Protein AF-A0A5B1QWF1-F1 (afdb_monomer_lite)

Foldseek 3Di:
DDDDDDDDDDDDDDDDDPPPPDPDPVVVVLVVLQVLLVLLVVLVVVLCVVCVVVLVVLVVQLVVLPPDDPDPCSVVSNVVSQVVSQVSLVVSVVSSVVSQVVVVGDPCSNVPSNCPDPVNVVSCCSRNPRDDDCVPVPDDDDDDDDDDDDDDDDDDDDPDPDPPDPDQQWDWDPDQWTKIWGWAAQDPPDDPPPPVRIDTLAIDPTDHPVRVVLCVVVCVSVVSSVVSVVLNVVLVVQLVVVLVVVCVVCVPDPPDDPSVVVSVVSSVVSSVVSSVVSHVVSVVVSVVSVLLVVVCVVCVVVVHDDDPVNSVVCVVVCVSVVVVVVVVVVVVVVVVPPDPD

Structure (mmCIF, N/CA/C/O backbone):
data_AF-A0A5B1QWF1-F1
#
_entry.id   AF-A0A5B1QWF1-F1
#
loop_
_atom_site.group_PDB
_atom_site.id
_atom_site.type_symbol
_atom_site.label_atom_id
_atom_site.label_alt_id
_atom_site.label_comp_id
_atom_site.label_asym_id
_atom_site.label_entity_id
_atom_site.label_seq_id
_atom_site.pdbx_PDB_ins_code
_atom_site.Cartn_x
_atom_site.Cartn_y
_atom_site.Cartn_z
_atom_site.occupancy
_atom_site.B_iso_or_equiv
_atom_site.auth_seq_id
_atom_site.auth_comp_id
_atom_site.auth_asym_id
_atom_site.auth_atom_id
_atom_site.pdbx_PDB_model_num
ATOM 1 N N . MET A 1 1 ? -7.050 -36.684 -80.482 1.00 37.34 1 MET A N 1
ATOM 2 C CA . MET A 1 1 ? -5.627 -36.881 -80.139 1.00 37.34 1 MET A CA 1
ATOM 3 C C . MET A 1 1 ? -5.068 -35.480 -79.931 1.00 37.34 1 MET A C 1
ATOM 5 O O . MET A 1 1 ? -5.361 -34.642 -80.771 1.00 37.34 1 MET A O 1
ATOM 9 N N . PHE A 1 2 ? -4.491 -35.232 -78.751 1.00 44.94 2 PHE A N 1
ATOM 10 C CA . PHE A 1 2 ? -4.087 -33.943 -78.148 1.00 44.94 2 PHE A CA 1
ATOM 11 C C . PHE A 1 2 ? -3.212 -33.070 -79.089 1.00 44.94 2 PHE A C 1
ATOM 13 O O . PHE A 1 2 ? -2.629 -33.629 -80.010 1.00 44.94 2 PHE A O 1
ATOM 20 N N . ASP A 1 3 ? -3.134 -31.733 -79.029 1.00 35.03 3 ASP A N 1
ATOM 21 C CA . ASP A 1 3 ? -2.779 -30.818 -77.922 1.00 35.03 3 ASP A CA 1
ATOM 22 C C . ASP A 1 3 ? -3.002 -29.349 -78.394 1.00 35.03 3 ASP A C 1
ATOM 24 O O . ASP A 1 3 ? -2.930 -29.084 -79.590 1.00 35.03 3 ASP A O 1
ATOM 28 N N . PHE A 1 4 ? -3.528 -28.444 -77.556 1.00 42.12 4 PHE A N 1
ATOM 29 C CA . PHE A 1 4 ? -2.819 -27.358 -76.838 1.00 42.12 4 PHE A CA 1
ATOM 30 C C . PHE A 1 4 ? -2.186 -26.259 -77.716 1.00 42.12 4 PHE A C 1
ATOM 32 O O . PHE A 1 4 ? -1.082 -26.420 -78.214 1.00 42.12 4 PHE A O 1
ATOM 39 N N . ASP A 1 5 ? -2.838 -25.092 -77.749 1.00 43.12 5 ASP A N 1
ATOM 40 C CA . ASP A 1 5 ? -2.197 -23.800 -78.008 1.00 43.12 5 ASP A CA 1
ATOM 41 C C . ASP A 1 5 ? -2.658 -22.817 -76.927 1.00 43.12 5 ASP A C 1
ATOM 43 O O . ASP A 1 5 ? -3.805 -22.371 -76.914 1.00 43.12 5 ASP A O 1
ATOM 47 N N . PHE A 1 6 ? -1.762 -22.492 -75.997 1.00 43.19 6 PHE A N 1
ATOM 48 C CA . PHE A 1 6 ? -1.798 -21.202 -75.318 1.00 43.19 6 PHE A CA 1
ATOM 49 C C . PHE A 1 6 ? -0.366 -20.718 -75.122 1.00 43.19 6 PHE A C 1
ATOM 51 O O . PHE A 1 6 ? 0.357 -21.136 -74.215 1.00 43.19 6 PHE A O 1
ATOM 58 N N . ASP A 1 7 ? 0.013 -19.831 -76.036 1.00 48.28 7 ASP A N 1
ATOM 59 C CA . ASP A 1 7 ? 1.213 -19.018 -76.003 1.00 48.28 7 ASP A CA 1
ATOM 60 C C . ASP A 1 7 ? 1.319 -18.293 -74.656 1.00 48.28 7 ASP A C 1
ATOM 62 O O . ASP A 1 7 ? 0.494 -17.451 -74.292 1.00 48.28 7 ASP A O 1
ATOM 66 N N . THR A 1 8 ? 2.363 -18.620 -73.901 1.00 48.62 8 THR A N 1
ATOM 67 C CA . THR A 1 8 ? 2.824 -17.821 -72.767 1.00 48.62 8 THR A CA 1
ATOM 68 C C . THR A 1 8 ? 4.209 -17.322 -73.125 1.00 48.62 8 THR A C 1
ATOM 70 O O . THR A 1 8 ? 5.200 -18.042 -73.031 1.00 48.62 8 THR A O 1
ATOM 73 N N . HIS A 1 9 ? 4.267 -16.065 -73.561 1.00 49.59 9 HIS A N 1
ATOM 74 C CA . HIS A 1 9 ? 5.515 -15.347 -73.751 1.00 49.59 9 HIS A CA 1
ATOM 75 C C . HIS A 1 9 ? 6.336 -15.378 -72.454 1.00 49.59 9 HIS A C 1
ATOM 77 O O . HIS A 1 9 ? 6.039 -14.682 -71.482 1.00 49.59 9 HIS A O 1
ATOM 83 N N . GLN A 1 10 ? 7.389 -16.194 -72.459 1.00 42.19 10 GLN A N 1
ATOM 84 C CA . GLN A 1 10 ? 8.481 -16.114 -71.503 1.00 42.19 10 GLN A CA 1
ATOM 85 C C . GLN A 1 10 ? 9.228 -14.804 -71.738 1.00 42.19 10 GLN A C 1
ATOM 87 O O . GLN A 1 10 ? 9.893 -14.619 -72.756 1.00 42.19 10 GLN A O 1
ATOM 92 N N . ILE A 1 11 ? 9.136 -13.898 -70.770 1.00 48.72 11 ILE A N 1
ATOM 93 C CA . ILE A 1 11 ? 10.109 -12.822 -70.611 1.00 48.72 11 ILE A CA 1
ATOM 94 C C . ILE A 1 11 ? 11.351 -13.470 -69.978 1.00 48.72 11 ILE A C 1
ATOM 96 O O . ILE A 1 11 ? 11.248 -13.974 -68.856 1.00 48.72 11 ILE A O 1
ATOM 100 N N . PRO A 1 12 ? 12.517 -13.496 -70.644 1.00 47.62 12 PRO A N 1
ATOM 101 C CA . PRO A 1 12 ? 13.731 -14.004 -70.027 1.00 47.62 12 PRO A CA 1
ATOM 102 C C . PRO A 1 12 ? 14.190 -13.011 -68.955 1.00 47.62 12 PRO A C 1
ATOM 104 O O . PRO A 1 12 ? 14.610 -11.895 -69.261 1.00 47.62 12 PRO A O 1
ATOM 107 N N . SER A 1 13 ? 14.109 -13.406 -67.683 1.00 47.28 13 SER A N 1
ATOM 108 C CA . SER A 1 13 ? 14.801 -12.694 -66.608 1.00 47.28 13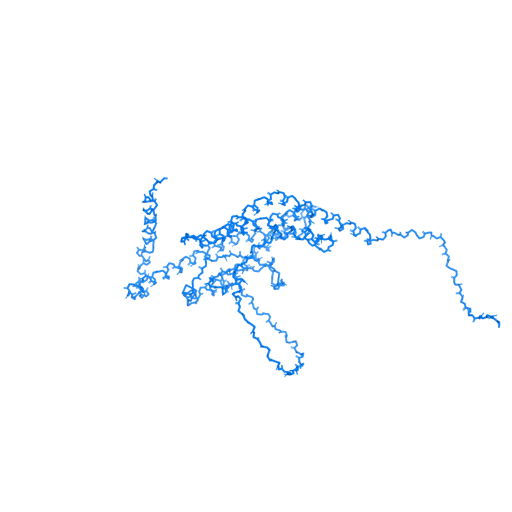 SER A CA 1
ATOM 109 C C . SER A 1 13 ? 16.313 -12.840 -66.808 1.00 47.28 13 SER A C 1
ATOM 111 O O . SER A 1 13 ? 16.813 -13.968 -66.844 1.00 47.28 13 SER A O 1
ATOM 113 N N . PRO A 1 14 ? 17.067 -11.736 -66.930 1.00 54.12 14 PRO A N 1
ATOM 114 C CA . PRO A 1 14 ? 18.512 -11.791 -66.976 1.00 54.12 14 PRO A CA 1
ATOM 115 C C . PRO A 1 14 ? 19.070 -11.889 -65.551 1.00 54.12 14 PRO A C 1
ATOM 117 O O . PRO A 1 14 ? 18.497 -11.360 -64.600 1.00 54.12 14 PRO A O 1
ATOM 120 N N . SER A 1 15 ? 20.251 -12.491 -65.448 1.00 46.69 15 SER A N 1
ATOM 121 C CA . SER A 1 15 ? 21.127 -12.597 -64.272 1.00 46.69 15 SER A CA 1
ATOM 122 C C . SER A 1 15 ? 20.848 -13.759 -63.307 1.00 46.69 15 SER A C 1
ATOM 124 O O . SER A 1 15 ? 20.053 -13.698 -62.373 1.00 46.69 15 SER A O 1
ATOM 126 N N . GLY A 1 16 ? 21.620 -14.828 -63.519 1.00 49.78 16 GLY A N 1
ATOM 127 C CA . GLY A 1 16 ? 21.897 -15.864 -62.534 1.00 49.78 16 GLY A CA 1
ATOM 128 C C . GLY A 1 16 ? 22.729 -15.316 -61.377 1.00 49.78 16 GLY A C 1
ATOM 129 O O . GLY A 1 16 ? 23.931 -15.556 -61.297 1.00 49.78 16 GLY A O 1
ATOM 130 N N . VAL A 1 17 ? 22.078 -14.592 -60.472 1.00 49.53 17 VAL A N 1
ATOM 131 C CA . VAL A 1 17 ? 22.601 -14.362 -59.127 1.00 49.53 17 VAL A CA 1
ATOM 132 C C . VAL A 1 17 ? 21.977 -15.437 -58.236 1.00 49.53 17 VAL A C 1
ATOM 134 O O . VAL A 1 17 ? 20.751 -15.461 -58.113 1.00 49.53 17 VAL A O 1
ATOM 137 N N . PRO A 1 18 ? 22.754 -16.358 -57.633 1.00 51.28 18 PRO A N 1
ATOM 138 C CA . PRO A 1 18 ? 22.203 -17.267 -56.641 1.00 51.28 18 PRO A CA 1
ATOM 139 C C . PRO A 1 18 ? 21.597 -16.421 -55.522 1.00 51.28 18 PRO A C 1
ATOM 141 O O . PRO A 1 18 ? 22.293 -15.660 -54.849 1.00 51.28 18 PRO A O 1
ATOM 144 N N . TYR A 1 19 ? 20.280 -16.524 -55.358 1.00 49.31 19 TYR A N 1
ATOM 145 C CA . TYR A 1 19 ? 19.564 -15.910 -54.254 1.00 49.31 19 TYR A CA 1
ATOM 146 C C . TYR A 1 19 ? 20.040 -16.579 -52.961 1.00 49.31 19 TYR A C 1
ATOM 148 O O . TYR A 1 19 ? 19.515 -17.609 -52.539 1.00 49.31 19 TYR A O 1
ATOM 156 N N . PHE A 1 20 ? 21.066 -16.004 -52.333 1.00 49.16 20 PHE A N 1
ATOM 157 C CA . PHE A 1 20 ? 21.374 -16.238 -50.929 1.00 49.16 20 PHE A CA 1
ATOM 158 C C . PHE A 1 20 ? 20.262 -15.577 -50.119 1.00 49.16 20 PHE A C 1
ATOM 160 O O . PHE A 1 20 ? 20.398 -14.451 -49.644 1.00 49.16 20 PHE A O 1
ATOM 167 N N . GLY A 1 21 ? 19.123 -16.264 -50.021 1.00 49.38 21 GLY A N 1
ATOM 168 C CA . GLY A 1 21 ? 18.054 -15.882 -49.115 1.00 49.38 21 GLY A CA 1
ATOM 169 C C . GLY A 1 21 ? 18.650 -15.753 -47.722 1.00 49.38 21 GLY A C 1
ATOM 170 O O . GLY A 1 21 ? 19.088 -16.747 -47.141 1.00 49.38 21 GLY A O 1
ATOM 171 N N . LEU A 1 22 ? 18.725 -14.517 -47.225 1.00 53.91 22 LEU A N 1
ATOM 172 C CA . LEU A 1 22 ? 19.132 -14.218 -45.857 1.00 53.91 22 LEU A CA 1
ATOM 173 C C . LEU A 1 22 ? 18.380 -15.181 -44.927 1.00 53.91 22 LEU A C 1
ATOM 175 O O . LEU A 1 22 ? 17.155 -15.287 -45.058 1.00 53.91 22 LEU A O 1
ATOM 179 N N . PRO A 1 23 ? 19.071 -15.917 -44.037 1.00 54.34 23 PRO A N 1
ATOM 180 C CA . PRO A 1 23 ? 18.425 -16.882 -43.166 1.00 54.34 23 PRO A CA 1
ATOM 181 C C . PRO A 1 23 ? 17.302 -16.187 -42.399 1.00 54.34 23 PRO A C 1
ATOM 183 O O . PRO A 1 23 ? 17.522 -15.259 -41.624 1.00 54.34 23 PRO A O 1
ATOM 186 N N . ASN A 1 24 ? 16.096 -16.637 -42.731 1.00 62.97 24 ASN A N 1
ATOM 187 C CA . ASN A 1 24 ? 14.780 -16.283 -42.231 1.00 62.97 24 ASN A CA 1
ATOM 188 C C . ASN A 1 24 ? 14.820 -15.452 -40.929 1.00 62.97 24 ASN A C 1
ATOM 190 O O . ASN A 1 24 ? 15.035 -15.998 -39.850 1.00 62.97 24 ASN A O 1
ATOM 194 N N . ALA A 1 25 ? 14.592 -14.136 -40.996 1.00 66.25 25 ALA A N 1
ATOM 195 C CA . ALA A 1 25 ? 14.614 -13.252 -39.819 1.00 66.25 25 ALA A CA 1
ATOM 196 C C . ALA A 1 25 ? 13.732 -13.774 -38.658 1.00 66.25 25 ALA A C 1
ATOM 198 O O . ALA A 1 25 ? 14.067 -13.610 -37.483 1.00 66.25 25 ALA A O 1
ATOM 199 N N . GLY A 1 26 ? 12.661 -14.510 -38.984 1.00 73.25 26 GLY A N 1
ATOM 200 C CA . GLY A 1 26 ? 11.810 -15.191 -38.009 1.00 73.25 26 GLY A CA 1
ATOM 201 C C . GLY A 1 26 ? 12.496 -16.314 -37.216 1.00 73.25 26 GLY A C 1
ATOM 202 O O . GLY A 1 26 ? 12.172 -16.506 -36.044 1.00 73.25 26 GLY A O 1
ATOM 203 N N . SER A 1 27 ? 13.466 -17.043 -37.784 1.00 79.56 27 SER A N 1
ATOM 204 C CA . SER A 1 27 ? 14.197 -18.084 -37.043 1.00 79.56 27 SER A CA 1
ATOM 205 C C . SER A 1 27 ? 15.172 -17.487 -36.032 1.00 79.56 27 SER A C 1
ATOM 207 O O . SER A 1 27 ? 15.302 -18.014 -34.929 1.00 79.56 27 SER A O 1
ATOM 209 N N . MET A 1 28 ? 15.814 -16.364 -36.371 1.00 81.19 28 MET A N 1
ATOM 210 C CA . MET A 1 28 ? 16.720 -15.663 -35.457 1.00 81.19 28 MET A CA 1
ATOM 211 C C . MET A 1 28 ? 15.955 -15.015 -34.297 1.00 81.19 28 MET A C 1
ATOM 213 O O . MET A 1 28 ? 16.351 -15.162 -33.140 1.00 81.19 28 MET A O 1
ATOM 217 N N . GLN A 1 29 ? 14.817 -14.375 -34.582 1.00 83.31 29 GLN A N 1
ATOM 218 C CA . GLN A 1 29 ? 13.958 -13.796 -33.549 1.00 83.31 29 GLN A CA 1
ATOM 219 C C . GLN A 1 29 ? 13.426 -14.867 -32.584 1.00 83.31 29 GLN A C 1
ATOM 221 O O . GLN A 1 29 ? 13.534 -14.711 -31.368 1.00 83.31 29 GLN A O 1
ATOM 226 N N . ARG A 1 30 ? 12.945 -16.002 -33.109 1.00 83.69 30 ARG A N 1
ATOM 227 C CA . ARG A 1 30 ? 12.484 -17.129 -32.285 1.00 83.69 30 ARG A CA 1
ATOM 228 C C . ARG A 1 30 ? 13.605 -17.714 -31.418 1.00 83.69 30 ARG A C 1
ATOM 230 O O . ARG A 1 30 ? 13.365 -18.057 -30.264 1.00 83.69 30 ARG A O 1
ATOM 237 N N . ALA A 1 31 ? 14.829 -17.807 -31.939 1.00 86.38 31 ALA A N 1
ATOM 238 C CA . ALA A 1 31 ? 15.981 -18.261 -31.157 1.00 86.38 31 ALA A CA 1
ATOM 239 C C . ALA A 1 31 ? 16.305 -17.301 -29.996 1.00 86.38 31 ALA A C 1
ATOM 241 O O . ALA A 1 31 ? 16.562 -17.748 -28.878 1.00 86.38 31 ALA A O 1
ATOM 242 N N . MET A 1 32 ? 16.228 -15.985 -30.225 1.00 87.25 32 MET A N 1
ATOM 243 C CA . MET A 1 32 ? 16.419 -14.982 -29.170 1.00 87.25 32 MET A CA 1
ATOM 244 C C . MET A 1 32 ? 15.325 -15.040 -28.096 1.00 87.25 32 MET A C 1
ATOM 246 O O . MET A 1 32 ? 15.621 -14.905 -26.909 1.00 87.25 32 MET A O 1
ATOM 250 N N . GLU A 1 33 ? 14.071 -15.254 -28.490 1.00 86.88 33 GLU A N 1
ATOM 251 C CA . GLU A 1 33 ? 12.947 -15.416 -27.560 1.00 86.88 33 GLU A CA 1
ATOM 252 C C . GLU A 1 33 ? 13.115 -16.654 -26.668 1.00 86.88 33 GLU A C 1
ATOM 254 O O . GLU A 1 33 ? 12.965 -16.564 -25.448 1.00 86.88 33 GLU A O 1
ATOM 259 N N . LEU A 1 34 ? 13.523 -17.789 -27.246 1.00 88.75 34 LEU A N 1
ATOM 260 C CA . LEU A 1 34 ? 13.820 -19.006 -26.486 1.00 88.75 34 LEU A CA 1
ATOM 261 C C . LEU A 1 34 ? 14.987 -18.807 -25.508 1.00 88.75 34 LEU A C 1
ATOM 263 O O . LEU A 1 34 ? 14.898 -19.236 -24.357 1.00 88.75 34 LEU A O 1
ATOM 267 N N . ALA A 1 35 ? 16.039 -18.094 -25.921 1.00 89.69 35 ALA A N 1
ATOM 268 C CA . ALA A 1 35 ? 17.167 -17.777 -25.047 1.00 89.69 35 ALA A CA 1
ATOM 269 C C . ALA A 1 35 ? 16.755 -16.882 -23.863 1.00 89.69 35 ALA A C 1
ATOM 271 O O . ALA A 1 35 ? 17.227 -17.072 -22.740 1.00 89.69 35 ALA A O 1
ATOM 272 N N . LYS A 1 36 ? 15.845 -15.920 -24.071 1.00 91.00 36 LYS A N 1
ATOM 273 C CA . LYS A 1 36 ? 15.272 -15.123 -22.971 1.00 91.00 36 LYS A CA 1
ATOM 274 C C . LYS A 1 36 ? 14.471 -16.002 -22.014 1.00 91.00 36 LYS A C 1
ATOM 276 O O . LYS A 1 36 ? 14.667 -15.905 -20.805 1.00 91.00 36 LYS A O 1
ATOM 281 N N . ALA A 1 37 ? 13.645 -16.906 -22.537 1.00 91.56 37 ALA A N 1
ATOM 282 C CA . ALA A 1 37 ? 12.873 -17.840 -21.724 1.00 91.56 37 ALA A CA 1
ATOM 283 C C . ALA A 1 37 ? 13.757 -18.747 -20.853 1.00 91.56 37 ALA A C 1
ATOM 285 O O . ALA A 1 37 ? 13.437 -18.995 -19.692 1.00 91.56 37 ALA A O 1
ATOM 286 N N . GLU A 1 38 ? 14.889 -19.227 -21.373 1.00 93.00 38 GLU A N 1
ATOM 287 C CA . GLU A 1 38 ? 15.855 -20.003 -20.586 1.00 93.00 38 GLU A CA 1
ATOM 288 C C . GLU A 1 38 ? 16.461 -19.199 -19.437 1.00 93.00 38 GLU A C 1
ATOM 290 O O . GLU A 1 38 ? 16.572 -19.711 -18.321 1.00 93.00 38 GLU A O 1
ATOM 295 N N . LYS A 1 39 ? 16.777 -17.921 -19.660 1.00 93.50 39 LYS A N 1
ATOM 296 C CA . LYS A 1 39 ? 17.241 -17.044 -18.579 1.00 93.50 39 LYS A CA 1
ATOM 297 C C . LYS A 1 39 ? 16.157 -16.841 -17.519 1.00 93.50 39 LYS A C 1
ATOM 299 O O . LYS A 1 39 ? 16.456 -16.907 -16.329 1.00 93.50 39 LYS A O 1
ATOM 304 N N . VAL A 1 40 ? 14.896 -16.686 -17.929 1.00 94.88 40 VAL A N 1
ATOM 305 C CA . VAL A 1 40 ? 13.754 -16.608 -17.001 1.00 94.88 40 VAL A CA 1
ATOM 306 C C . VAL A 1 40 ? 13.626 -17.900 -16.177 1.00 94.88 40 VAL A C 1
ATOM 308 O O . VAL A 1 40 ? 13.463 -17.830 -14.957 1.00 94.88 40 VAL A O 1
ATOM 311 N N . ARG A 1 41 ? 13.785 -19.082 -16.796 1.00 94.88 41 ARG A N 1
ATOM 312 C CA . ARG A 1 41 ? 13.817 -20.376 -16.082 1.00 94.88 41 ARG A CA 1
ATOM 313 C C . ARG A 1 41 ? 14.949 -20.442 -15.059 1.00 94.88 41 ARG A C 1
ATOM 315 O O . ARG A 1 41 ? 14.726 -20.919 -13.950 1.00 94.88 41 ARG A O 1
ATOM 322 N N . ALA A 1 42 ? 16.139 -19.952 -15.407 1.00 95.31 42 ALA A N 1
ATOM 323 C CA . ALA A 1 42 ? 17.290 -19.953 -14.508 1.00 95.31 42 ALA A CA 1
ATOM 324 C C . ALA A 1 42 ? 17.042 -19.089 -13.260 1.00 95.31 42 ALA A C 1
ATOM 326 O O . ALA A 1 42 ? 17.262 -19.553 -12.139 1.00 95.31 42 ALA A O 1
ATOM 327 N N . VAL A 1 43 ? 16.503 -17.876 -13.442 1.00 95.06 43 VAL A N 1
ATOM 328 C CA . VAL A 1 43 ? 16.097 -17.004 -12.326 1.00 95.06 43 VAL A CA 1
ATOM 329 C C . VAL A 1 43 ? 15.022 -17.693 -11.480 1.00 95.06 43 VAL A C 1
ATOM 331 O O . VAL A 1 43 ? 15.100 -17.701 -10.250 1.00 95.06 43 VAL A O 1
ATOM 334 N N . PHE A 1 44 ? 14.045 -18.345 -12.119 1.00 95.94 44 PHE A N 1
ATOM 335 C CA . PHE A 1 44 ? 12.959 -19.017 -11.404 1.00 95.94 44 PHE A CA 1
ATOM 336 C C . PHE A 1 44 ? 13.491 -20.176 -10.563 1.00 95.94 44 PHE A C 1
ATOM 338 O O . PHE A 1 44 ? 13.099 -20.351 -9.409 1.00 95.94 44 PHE A O 1
ATOM 345 N N . ASP A 1 45 ? 14.418 -20.956 -11.113 1.00 95.69 45 ASP A N 1
ATOM 346 C CA . ASP A 1 45 ? 15.044 -22.064 -10.407 1.00 95.69 45 ASP A CA 1
ATOM 347 C C . ASP A 1 45 ? 15.902 -21.607 -9.228 1.00 95.69 45 ASP A C 1
ATOM 349 O O . ASP A 1 45 ? 15.933 -22.298 -8.207 1.00 95.69 45 ASP A O 1
ATOM 353 N N . GLN A 1 46 ? 16.544 -20.441 -9.317 1.00 96.06 46 GLN A N 1
ATOM 354 C CA . GLN A 1 46 ? 17.266 -19.848 -8.193 1.00 96.06 46 GLN A CA 1
ATOM 355 C C . GLN A 1 46 ? 16.312 -19.487 -7.047 1.00 96.06 46 GLN A C 1
ATOM 357 O O . GLN A 1 46 ? 16.518 -19.929 -5.913 1.00 96.06 46 GLN A O 1
ATOM 362 N N . ILE A 1 47 ? 15.224 -18.770 -7.347 1.00 95.31 47 ILE A N 1
ATOM 363 C CA . ILE A 1 47 ? 14.192 -18.405 -6.365 1.00 95.31 47 ILE A CA 1
ATOM 364 C C . ILE A 1 47 ? 13.547 -19.662 -5.763 1.00 95.31 47 ILE A C 1
ATOM 366 O O . ILE A 1 47 ? 13.405 -19.783 -4.544 1.00 95.31 47 ILE A O 1
ATOM 370 N N . ARG A 1 48 ? 13.233 -20.660 -6.596 1.00 95.69 48 ARG A N 1
ATOM 371 C CA . ARG A 1 48 ? 12.667 -21.944 -6.165 1.00 95.69 48 ARG A CA 1
ATOM 372 C C . ARG A 1 48 ? 13.599 -22.711 -5.232 1.00 95.69 48 ARG A C 1
ATOM 374 O O . ARG A 1 48 ? 13.123 -23.285 -4.255 1.00 95.69 48 ARG A O 1
ATOM 381 N N . LYS A 1 49 ? 14.905 -22.747 -5.510 1.00 96.31 49 LYS A N 1
ATOM 382 C CA . LYS A 1 49 ? 15.893 -23.396 -4.631 1.00 96.31 49 LYS A CA 1
ATOM 383 C C . LYS A 1 49 ? 16.020 -22.671 -3.292 1.00 96.31 49 LYS A C 1
ATOM 385 O O . LYS A 1 49 ? 16.139 -23.340 -2.269 1.00 96.31 49 LYS A O 1
ATOM 390 N N . ARG A 1 50 ? 15.966 -21.336 -3.302 1.00 95.88 50 ARG A N 1
ATOM 391 C CA . ARG A 1 50 ? 16.101 -20.498 -2.105 1.00 95.88 50 ARG A CA 1
ATOM 392 C C . ARG A 1 50 ? 14.900 -20.638 -1.169 1.00 95.88 50 ARG A C 1
ATOM 394 O O . ARG A 1 50 ? 15.080 -20.977 -0.007 1.00 95.88 50 ARG A O 1
ATOM 401 N N . TYR A 1 51 ? 13.686 -20.481 -1.697 1.00 95.75 51 TYR A N 1
ATOM 402 C CA . TYR A 1 51 ? 12.471 -20.392 -0.877 1.00 95.75 51 TYR A CA 1
ATOM 403 C C . TYR A 1 51 ? 11.580 -21.629 -0.901 1.00 95.75 51 TYR A C 1
ATOM 405 O O . TYR A 1 51 ? 10.636 -21.717 -0.122 1.00 95.75 51 TYR A O 1
ATOM 413 N N . GLY A 1 52 ? 11.841 -22.607 -1.770 1.00 93.94 52 GLY A N 1
ATOM 414 C CA . GLY A 1 52 ? 10.946 -23.755 -1.941 1.00 93.94 52 GLY A CA 1
ATOM 415 C C . GLY A 1 52 ? 10.715 -24.547 -0.651 1.00 93.94 52 GLY A C 1
ATOM 416 O O . GLY A 1 52 ? 9.585 -24.948 -0.377 1.00 93.94 52 GLY A O 1
ATOM 417 N N . ARG A 1 53 ? 11.765 -24.727 0.165 1.00 94.38 53 ARG A N 1
ATOM 418 C CA . ARG A 1 53 ? 11.668 -25.416 1.464 1.00 94.38 53 ARG A CA 1
ATOM 419 C C . ARG A 1 53 ? 10.904 -24.597 2.495 1.00 94.38 53 ARG A C 1
ATOM 421 O O . ARG A 1 53 ? 10.014 -25.136 3.143 1.00 94.38 53 ARG A O 1
ATOM 428 N N . GLU A 1 54 ? 11.228 -23.313 2.612 1.00 94.38 54 GLU A N 1
ATOM 429 C CA . GLU A 1 54 ? 10.586 -22.405 3.563 1.00 94.38 54 GLU A CA 1
ATOM 430 C C . GLU A 1 54 ? 9.097 -22.248 3.255 1.00 94.38 54 GLU A C 1
ATOM 432 O O . GLU A 1 54 ? 8.259 -22.417 4.136 1.00 94.38 54 GLU A O 1
ATOM 437 N N . ARG A 1 55 ? 8.747 -22.061 1.977 1.00 94.44 55 ARG A N 1
ATOM 438 C CA . ARG A 1 55 ? 7.351 -22.041 1.544 1.00 94.44 55 ARG A CA 1
ATOM 439 C C . ARG A 1 55 ? 6.669 -23.355 1.950 1.00 94.44 55 ARG A C 1
ATOM 441 O O . ARG A 1 55 ? 5.601 -23.327 2.553 1.00 94.44 55 ARG A O 1
ATOM 448 N N . GLN A 1 56 ? 7.239 -24.514 1.619 1.00 94.38 56 GLN A N 1
ATOM 449 C CA . GLN A 1 56 ? 6.622 -25.805 1.956 1.00 94.38 56 GLN A CA 1
ATOM 450 C C . GLN A 1 56 ? 6.479 -26.021 3.472 1.00 94.38 56 GLN A C 1
ATOM 452 O O . GLN A 1 56 ? 5.597 -26.756 3.909 1.00 94.38 56 GLN A O 1
ATOM 457 N N . GLN A 1 57 ? 7.357 -25.426 4.277 1.00 94.38 57 GLN A N 1
ATOM 458 C CA . GLN A 1 57 ? 7.253 -25.449 5.730 1.00 94.38 57 GLN A CA 1
ATOM 459 C C . GLN A 1 57 ? 6.077 -24.592 6.217 1.00 94.38 57 GLN A C 1
ATOM 461 O O . GLN A 1 57 ? 5.214 -25.111 6.915 1.00 94.38 57 GLN A O 1
ATOM 466 N N . ARG A 1 58 ? 5.974 -23.339 5.758 1.00 92.25 58 ARG A N 1
ATOM 467 C CA . ARG A 1 58 ? 4.858 -22.442 6.108 1.00 92.25 58 ARG A CA 1
ATOM 468 C C . ARG A 1 58 ? 3.498 -22.953 5.637 1.00 92.25 58 ARG A C 1
ATOM 470 O O . ARG A 1 58 ? 2.501 -22.759 6.316 1.00 92.25 58 ARG A O 1
ATOM 477 N N . GLU A 1 59 ? 3.447 -23.626 4.487 1.00 92.56 59 GLU A N 1
ATOM 478 C CA . GLU A 1 59 ? 2.219 -24.292 4.033 1.00 92.56 59 GLU A CA 1
ATOM 479 C C . GLU A 1 59 ? 1.819 -25.429 4.976 1.00 92.56 59 GLU A C 1
ATOM 481 O O . GLU A 1 59 ? 0.657 -25.514 5.343 1.00 92.56 59 GLU A O 1
ATOM 486 N N . ARG A 1 60 ? 2.774 -26.248 5.435 1.00 92.88 60 ARG A N 1
ATOM 487 C CA . ARG A 1 60 ? 2.485 -27.306 6.413 1.00 92.88 60 ARG A CA 1
ATOM 488 C C . ARG A 1 60 ? 2.027 -26.745 7.755 1.00 92.88 60 ARG A C 1
ATOM 490 O O . ARG A 1 60 ? 1.109 -27.305 8.334 1.00 92.88 60 ARG A O 1
ATOM 497 N N . GLU A 1 61 ? 2.635 -25.660 8.229 1.00 90.75 61 GLU A N 1
ATOM 498 C CA . GLU A 1 61 ? 2.199 -24.956 9.446 1.00 90.75 61 GLU A CA 1
ATOM 499 C C . GLU A 1 61 ? 0.769 -24.431 9.298 1.00 90.75 61 GLU A C 1
ATOM 501 O O . GLU A 1 61 ? -0.047 -24.613 10.194 1.00 90.75 61 GLU A O 1
ATOM 506 N N . TYR A 1 62 ? 0.441 -23.850 8.143 1.00 90.94 62 TYR A N 1
ATOM 507 C CA . TYR A 1 62 ? -0.915 -23.408 7.840 1.00 90.94 62 TYR A CA 1
ATOM 508 C C . TYR A 1 62 ? -1.913 -24.575 7.764 1.00 90.94 62 TYR A C 1
ATOM 510 O O . TYR A 1 62 ? -2.975 -24.501 8.375 1.00 90.94 62 TYR A O 1
ATOM 518 N N . ASP A 1 63 ? -1.571 -25.671 7.083 1.00 89.25 63 ASP A N 1
ATOM 519 C CA . ASP A 1 63 ? -2.432 -26.857 6.973 1.00 89.25 63 ASP A CA 1
ATOM 520 C C . ASP A 1 63 ? -2.639 -27.549 8.336 1.00 89.25 63 ASP A C 1
ATOM 522 O O . ASP A 1 63 ? -3.733 -28.032 8.639 1.00 89.25 63 ASP A O 1
ATOM 526 N N . GLN A 1 64 ? -1.605 -27.570 9.185 1.00 88.50 64 GLN A N 1
ATOM 527 C CA . GLN A 1 64 ? -1.687 -28.075 10.558 1.00 88.50 64 GLN A CA 1
ATOM 528 C C . GLN A 1 64 ? -2.570 -27.182 11.422 1.00 88.50 64 GLN A C 1
ATOM 530 O O . GLN A 1 64 ? -3.499 -27.690 12.045 1.00 88.50 64 GLN A O 1
ATOM 535 N N . ALA A 1 65 ? -2.334 -25.867 11.401 1.00 86.06 65 ALA A N 1
ATOM 536 C CA . ALA A 1 65 ? -3.155 -24.903 12.123 1.00 86.06 65 ALA A CA 1
ATOM 537 C C . ALA A 1 65 ? -4.616 -24.992 11.676 1.00 86.06 65 ALA A C 1
ATOM 539 O O . ALA A 1 65 ? -5.515 -24.892 12.493 1.00 86.06 65 ALA A O 1
ATOM 540 N N . ARG A 1 66 ? -4.881 -25.249 10.391 1.00 83.38 66 ARG A N 1
ATOM 541 C CA . ARG A 1 66 ? -6.231 -25.398 9.832 1.00 83.38 66 ARG A CA 1
ATOM 542 C C . ARG A 1 66 ? -6.975 -26.651 10.317 1.00 83.38 66 ARG A C 1
ATOM 544 O O . ARG A 1 66 ? -8.196 -26.709 10.180 1.00 83.38 66 ARG A O 1
ATOM 551 N N . THR A 1 67 ? -6.286 -27.643 10.878 1.00 82.06 67 THR A N 1
ATOM 552 C CA . THR A 1 67 ? -6.938 -28.825 11.456 1.00 82.06 67 THR A CA 1
ATOM 553 C C . THR A 1 67 ? -7.527 -28.440 12.819 1.00 82.06 67 THR A C 1
ATOM 555 O O . THR A 1 67 ? -6.748 -28.083 13.697 1.00 82.06 67 THR A O 1
ATOM 558 N N . PRO A 1 68 ? -8.862 -28.476 13.022 1.00 69.69 68 PRO A N 1
ATOM 559 C CA . PRO A 1 68 ? -9.480 -27.941 14.237 1.00 69.69 68 PRO A CA 1
ATOM 560 C C . PRO A 1 68 ? -8.975 -28.652 15.508 1.00 69.69 68 PRO A C 1
ATOM 562 O O . PRO A 1 68 ? -9.172 -29.864 15.633 1.00 69.69 68 PRO A O 1
ATOM 565 N N . PRO A 1 69 ? -8.347 -27.942 16.462 1.00 66.81 69 PRO A N 1
ATOM 566 C CA . PRO A 1 69 ? -8.027 -28.445 17.781 1.00 66.81 69 PRO A CA 1
ATOM 567 C C . PRO A 1 69 ? -9.180 -28.148 18.752 1.00 66.81 69 PRO A C 1
ATOM 569 O O . PRO A 1 69 ? -10.125 -27.424 18.449 1.00 66.81 69 PRO A O 1
ATOM 572 N N . LEU A 1 70 ? -9.061 -28.668 19.973 1.00 55.53 70 LEU A N 1
ATOM 573 C CA . LEU A 1 70 ? -9.934 -28.333 21.107 1.00 55.53 70 LEU A CA 1
ATOM 574 C C . LEU A 1 70 ? -9.571 -26.980 21.772 1.00 55.53 70 LEU A C 1
ATOM 576 O O . LEU A 1 70 ? -10.126 -26.650 22.816 1.00 55.53 70 LEU A O 1
ATOM 580 N N . SER A 1 71 ? -8.616 -26.224 21.212 1.00 67.19 71 SER A N 1
ATOM 581 C CA . SER A 1 71 ? -8.110 -24.953 21.761 1.00 67.19 71 SER A CA 1
ATOM 582 C C . SER A 1 71 ? -9.035 -23.776 21.426 1.00 67.19 71 SER A C 1
ATOM 584 O O . SER A 1 71 ? -9.495 -23.659 20.290 1.00 67.19 71 SER A O 1
ATOM 586 N N . MET A 1 72 ? -9.265 -22.876 22.391 1.00 70.75 72 MET A N 1
ATOM 587 C CA . MET A 1 72 ? -10.048 -21.645 22.186 1.00 70.75 72 MET A CA 1
ATOM 588 C C . MET A 1 72 ? -9.387 -20.664 21.200 1.00 70.75 72 MET A C 1
ATOM 590 O O . MET A 1 72 ? -10.100 -19.929 20.521 1.00 70.75 72 MET A O 1
ATOM 594 N N . ASP A 1 73 ? -8.059 -20.699 21.057 1.00 78.56 73 ASP A N 1
ATOM 595 C CA . ASP A 1 73 ? -7.297 -19.716 20.266 1.00 78.56 73 ASP A CA 1
ATOM 596 C C . ASP A 1 73 ? -7.027 -20.157 18.816 1.00 78.56 73 ASP A C 1
ATOM 598 O O . ASP A 1 73 ? -6.304 -19.497 18.067 1.00 78.56 73 ASP A O 1
ATOM 602 N N . TRP A 1 74 ? -7.652 -21.253 18.378 1.00 82.44 74 TRP A N 1
ATOM 603 C CA . TRP A 1 74 ? -7.463 -21.840 17.050 1.00 82.44 74 TRP A CA 1
ATOM 604 C C . TRP A 1 74 ? -7.599 -20.839 15.895 1.00 82.44 74 TRP A C 1
ATOM 606 O O . TRP A 1 74 ? -6.793 -20.829 14.963 1.00 82.44 74 TRP A O 1
ATOM 616 N N . GLY A 1 75 ? -8.612 -19.968 15.954 1.00 81.81 75 GLY A N 1
ATOM 617 C CA . GLY A 1 75 ? -8.853 -18.979 14.902 1.00 81.81 75 GLY A CA 1
ATOM 618 C C . GLY A 1 75 ? -7.689 -17.998 14.740 1.00 81.81 75 GLY A C 1
ATOM 619 O O . GLY A 1 75 ? -7.337 -17.634 13.615 1.00 81.81 75 GLY A O 1
ATOM 620 N N . LEU A 1 76 ? -7.049 -17.621 15.850 1.00 82.38 76 LEU A N 1
ATOM 621 C CA . LEU A 1 76 ? -5.894 -16.729 15.850 1.00 82.38 76 LEU A CA 1
ATOM 622 C C . LEU A 1 76 ? -4.649 -17.430 15.289 1.00 82.38 76 LEU A C 1
ATOM 624 O O . LEU A 1 76 ? -3.914 -16.834 14.500 1.00 82.38 76 LEU A O 1
ATOM 628 N N . GLU A 1 77 ? -4.439 -18.704 15.628 1.00 84.56 77 GLU A N 1
ATOM 629 C CA . GLU A 1 77 ? -3.335 -19.518 15.099 1.00 84.56 77 GLU A CA 1
ATOM 630 C C . GLU A 1 77 ? -3.439 -19.710 13.579 1.00 84.56 77 GLU A C 1
ATOM 632 O O . GLU A 1 77 ? -2.465 -19.481 12.856 1.00 84.56 77 GLU A O 1
ATOM 637 N N . VAL A 1 78 ? -4.632 -20.045 13.071 1.00 87.62 78 VAL A N 1
ATOM 638 C CA . VAL A 1 78 ? -4.900 -20.163 11.626 1.00 87.62 78 VAL A CA 1
ATOM 639 C C . VAL A 1 78 ? -4.654 -18.837 10.915 1.00 87.62 78 VAL A C 1
ATOM 641 O O . VAL A 1 78 ? -4.020 -18.808 9.855 1.00 87.62 78 VAL A O 1
ATOM 644 N N . HIS A 1 79 ? -5.140 -17.734 11.489 1.00 85.19 79 HIS A N 1
ATOM 645 C CA . HIS A 1 79 ? -4.950 -16.402 10.927 1.00 85.19 79 HIS A CA 1
ATOM 646 C C . HIS A 1 79 ? -3.461 -16.029 10.858 1.00 85.19 79 HIS A C 1
ATOM 648 O O . HIS A 1 79 ? -2.973 -15.613 9.808 1.00 85.19 79 HIS A O 1
ATOM 654 N N . ASN A 1 80 ? -2.706 -16.246 11.935 1.00 87.19 80 ASN A N 1
ATOM 655 C CA . ASN A 1 80 ? -1.279 -15.932 11.978 1.00 87.19 80 ASN A CA 1
ATOM 656 C C . ASN A 1 80 ? -0.457 -16.810 11.008 1.00 87.19 80 ASN A C 1
ATOM 658 O O . ASN A 1 80 ? 0.371 -16.309 10.239 1.00 87.19 80 ASN A O 1
ATOM 662 N N . ALA A 1 81 ? -0.730 -18.118 10.959 1.00 88.69 81 ALA A N 1
ATOM 663 C CA . ALA A 1 81 ? -0.093 -19.028 10.003 1.00 88.69 81 ALA A CA 1
ATOM 664 C C . ALA A 1 81 ? -0.389 -18.626 8.544 1.00 88.69 81 ALA A C 1
ATOM 666 O O . ALA A 1 81 ? 0.476 -18.690 7.667 1.00 88.69 81 ALA A O 1
ATOM 667 N N . ARG A 1 82 ? -1.600 -18.127 8.280 1.00 89.94 82 ARG A N 1
ATOM 668 C CA . ARG A 1 82 ? -1.987 -17.602 6.970 1.00 89.94 82 ARG A CA 1
ATOM 669 C C . ARG A 1 82 ? -1.257 -16.308 6.613 1.00 89.94 82 ARG A C 1
ATOM 671 O O . ARG A 1 82 ? -0.762 -16.198 5.489 1.00 89.94 82 ARG A O 1
ATOM 678 N N . GLU A 1 83 ? -1.192 -15.337 7.523 1.00 88.44 83 GLU A N 1
ATOM 679 C CA . GLU A 1 83 ? -0.510 -14.062 7.261 1.00 88.44 83 GLU A CA 1
ATOM 680 C C . GLU A 1 83 ? 0.988 -14.258 7.042 1.00 88.44 83 GLU A C 1
ATOM 682 O O . GLU A 1 83 ? 1.551 -13.699 6.101 1.00 88.44 83 GLU A O 1
ATOM 687 N N . THR A 1 84 ? 1.632 -15.122 7.828 1.00 90.88 84 THR A N 1
ATOM 688 C CA . THR A 1 84 ? 3.055 -15.446 7.642 1.00 90.88 84 THR A CA 1
ATOM 689 C C . THR A 1 84 ? 3.320 -16.122 6.293 1.00 90.88 84 THR A C 1
ATOM 691 O O . THR A 1 84 ? 4.255 -15.740 5.582 1.00 90.88 84 THR A O 1
ATOM 694 N N . LEU A 1 85 ? 2.464 -17.060 5.870 1.00 92.38 85 LEU A N 1
ATOM 695 C CA . LEU A 1 85 ? 2.542 -17.671 4.542 1.00 92.38 85 LEU A CA 1
ATOM 696 C C . LEU A 1 85 ? 2.303 -16.645 3.420 1.00 92.38 85 LEU A C 1
ATOM 698 O O . LEU A 1 85 ? 3.007 -16.663 2.406 1.00 92.38 85 LEU A O 1
ATOM 702 N N . ARG A 1 86 ? 1.342 -15.728 3.586 1.00 90.88 86 ARG A N 1
ATOM 703 C CA . ARG A 1 86 ? 1.066 -14.660 2.614 1.00 90.88 86 ARG A CA 1
ATOM 704 C C . ARG A 1 86 ? 2.240 -13.689 2.501 1.00 90.88 86 ARG A C 1
ATOM 706 O O . ARG A 1 86 ? 2.636 -13.367 1.381 1.00 90.88 86 ARG A O 1
ATOM 713 N N . ALA A 1 87 ? 2.803 -13.253 3.624 1.00 88.75 87 ALA A N 1
ATOM 714 C CA . ALA A 1 87 ? 3.962 -12.368 3.665 1.00 88.75 87 ALA A CA 1
ATOM 715 C C . ALA A 1 87 ? 5.164 -12.999 2.947 1.00 88.75 87 ALA A C 1
ATOM 717 O O . ALA A 1 87 ? 5.785 -12.349 2.102 1.00 88.75 87 ALA A O 1
ATOM 718 N N . LEU A 1 88 ? 5.424 -14.290 3.188 1.00 92.62 88 LEU A N 1
ATOM 719 C CA . LEU A 1 88 ? 6.469 -15.033 2.487 1.00 92.62 88 LEU A CA 1
ATOM 720 C C . LEU A 1 88 ? 6.216 -15.080 0.973 1.00 92.62 88 LEU A C 1
ATOM 722 O O . LEU A 1 88 ? 7.105 -14.745 0.196 1.00 92.62 88 LEU A O 1
ATOM 726 N N . VAL A 1 89 ? 5.008 -15.437 0.524 1.00 94.31 89 VAL A N 1
ATOM 727 C CA . VAL A 1 89 ? 4.678 -15.464 -0.916 1.00 94.31 89 VAL A CA 1
ATOM 728 C C . VAL A 1 89 ? 4.845 -14.080 -1.556 1.00 94.31 89 VAL A C 1
ATOM 730 O O . VAL A 1 89 ? 5.373 -13.979 -2.665 1.00 94.31 89 VAL A O 1
ATOM 733 N N . SER A 1 90 ? 4.442 -13.010 -0.868 1.00 90.69 90 SER A N 1
ATOM 734 C CA . SER A 1 90 ? 4.646 -11.632 -1.329 1.00 90.69 90 SER A CA 1
ATOM 735 C C . SER A 1 90 ? 6.129 -11.286 -1.468 1.00 90.69 90 SER A C 1
ATOM 737 O O . SER A 1 90 ? 6.525 -10.716 -2.485 1.00 90.69 90 SER A O 1
ATOM 739 N N . HIS A 1 91 ? 6.960 -11.689 -0.505 1.00 91.56 91 HIS A N 1
ATOM 740 C CA . HIS A 1 91 ? 8.409 -11.504 -0.570 1.00 91.56 91 HIS A CA 1
ATOM 741 C C . HIS A 1 91 ? 9.034 -12.270 -1.748 1.00 91.56 91 HIS A C 1
ATOM 743 O O . HIS A 1 91 ? 9.758 -11.677 -2.546 1.00 91.56 91 HIS A O 1
ATOM 749 N N . ILE A 1 92 ? 8.678 -13.547 -1.937 1.00 93.75 92 ILE A N 1
ATOM 750 C CA . ILE A 1 92 ? 9.160 -14.365 -3.064 1.00 93.75 92 ILE A CA 1
ATOM 751 C C . ILE A 1 92 ? 8.758 -13.731 -4.406 1.00 93.75 92 ILE A C 1
ATOM 753 O O . ILE A 1 92 ? 9.567 -13.679 -5.331 1.00 93.75 92 ILE A O 1
ATOM 757 N N . ARG A 1 93 ? 7.526 -13.214 -4.528 1.00 92.44 93 ARG A N 1
ATOM 758 C CA . ARG A 1 93 ? 7.066 -12.497 -5.734 1.00 92.44 93 ARG A CA 1
ATOM 759 C C . ARG A 1 93 ? 7.872 -11.228 -5.994 1.00 92.44 93 ARG A C 1
ATOM 761 O O . ARG A 1 93 ? 8.173 -10.940 -7.151 1.00 92.44 93 ARG A O 1
ATOM 768 N N . ALA A 1 94 ? 8.189 -10.468 -4.949 1.00 90.00 94 ALA A N 1
ATOM 769 C CA . ALA A 1 94 ? 8.990 -9.257 -5.070 1.00 90.00 94 ALA A CA 1
ATOM 770 C C . ALA A 1 94 ? 10.420 -9.583 -5.526 1.00 90.00 94 ALA A C 1
ATOM 772 O O . ALA A 1 94 ? 10.891 -8.985 -6.493 1.00 90.00 94 ALA A O 1
ATOM 773 N N . GLU A 1 95 ? 11.074 -10.575 -4.911 1.00 90.56 95 GLU A N 1
ATOM 774 C CA . GLU A 1 95 ? 12.405 -11.026 -5.336 1.00 90.56 95 GLU A CA 1
ATOM 775 C C . GLU A 1 95 ? 12.404 -11.590 -6.760 1.00 90.56 95 GLU A C 1
ATOM 777 O O . GLU A 1 95 ? 13.306 -11.293 -7.538 1.00 90.56 95 GLU A O 1
ATOM 782 N N . TRP A 1 96 ? 11.378 -12.359 -7.133 1.00 93.62 96 TRP A N 1
ATOM 783 C CA . TRP A 1 96 ? 11.198 -12.850 -8.498 1.00 93.62 96 TRP A CA 1
ATOM 784 C C . TRP A 1 96 ? 11.150 -11.701 -9.510 1.00 93.62 96 TRP A C 1
ATOM 786 O O . TRP A 1 96 ? 11.937 -11.677 -10.456 1.00 93.62 96 TRP A O 1
ATOM 796 N N . LYS A 1 97 ? 10.270 -10.716 -9.286 1.00 92.06 97 LYS A N 1
ATOM 797 C CA . LYS A 1 97 ? 10.144 -9.537 -10.155 1.00 92.06 97 LYS A CA 1
ATOM 798 C C . LYS A 1 97 ? 11.445 -8.740 -10.223 1.00 92.06 97 LYS A C 1
ATOM 800 O O . LYS A 1 97 ? 11.833 -8.300 -11.302 1.00 92.06 97 LYS A O 1
ATOM 805 N N . TYR A 1 98 ? 12.126 -8.580 -9.090 1.00 89.75 98 TYR A N 1
ATOM 806 C CA . TYR A 1 98 ? 13.421 -7.913 -9.031 1.00 89.75 98 TYR A CA 1
ATOM 807 C C . TYR A 1 98 ? 14.486 -8.664 -9.841 1.00 89.75 98 TYR A C 1
ATOM 809 O O . TYR A 1 98 ? 15.173 -8.050 -10.652 1.00 89.75 98 TYR A O 1
ATOM 817 N N . GLY A 1 99 ? 14.583 -9.988 -9.685 1.00 89.25 99 GLY A N 1
ATOM 818 C CA . GLY A 1 99 ? 15.528 -10.826 -10.426 1.00 89.25 99 GLY A CA 1
ATOM 819 C C . GLY A 1 99 ? 15.303 -10.778 -11.938 1.00 89.25 99 GLY A C 1
ATOM 820 O O . GLY A 1 99 ? 16.264 -10.711 -12.702 1.00 89.25 99 GLY A O 1
ATOM 821 N N . LEU A 1 100 ? 14.041 -10.736 -12.378 1.00 92.19 100 LEU A N 1
ATOM 822 C CA . LEU A 1 100 ? 13.704 -10.526 -13.787 1.00 92.19 100 LEU A CA 1
ATOM 823 C C . LEU A 1 100 ? 14.132 -9.144 -14.285 1.00 92.19 100 LEU A C 1
ATOM 825 O O . LEU A 1 100 ? 14.813 -9.047 -15.306 1.00 92.19 100 LEU A O 1
ATOM 829 N N . ALA A 1 101 ? 13.781 -8.087 -13.549 1.00 89.69 101 ALA A N 1
ATOM 830 C CA . ALA A 1 101 ? 14.111 -6.716 -13.921 1.00 89.69 101 ALA A CA 1
ATOM 831 C C . ALA A 1 101 ? 15.629 -6.486 -13.987 1.00 89.69 101 ALA A C 1
ATOM 833 O O . ALA A 1 101 ? 16.112 -5.874 -14.937 1.00 89.69 101 ALA A O 1
ATOM 834 N N . ALA A 1 102 ? 16.388 -7.029 -13.030 1.00 87.12 102 ALA A N 1
ATOM 835 C CA . ALA A 1 102 ? 17.848 -6.952 -13.005 1.00 87.12 102 ALA A CA 1
ATOM 836 C C . ALA A 1 102 ? 18.499 -7.638 -14.219 1.00 87.12 102 ALA A C 1
ATOM 838 O O . ALA A 1 102 ? 19.545 -7.201 -14.690 1.00 87.12 102 ALA A O 1
ATOM 839 N N . ALA A 1 103 ? 17.866 -8.684 -14.755 1.00 89.06 103 ALA A N 1
ATOM 840 C CA . ALA A 1 103 ? 18.316 -9.383 -15.956 1.00 89.06 103 ALA A CA 1
ATOM 841 C C . ALA A 1 103 ? 17.765 -8.784 -17.268 1.00 89.06 103 ALA A C 1
ATOM 843 O O . ALA A 1 103 ? 18.066 -9.305 -18.345 1.00 89.06 103 ALA A O 1
ATOM 844 N N . GLY A 1 104 ? 16.946 -7.724 -17.199 1.00 90.44 104 GLY A N 1
ATOM 845 C CA . GLY A 1 104 ? 16.267 -7.140 -18.361 1.00 90.44 104 GLY A CA 1
ATOM 846 C C . GLY A 1 104 ? 15.238 -8.080 -19.001 1.00 90.44 104 GLY A C 1
ATOM 847 O O . GLY A 1 104 ? 15.015 -8.023 -20.211 1.00 90.44 104 GLY A O 1
ATOM 848 N N . LEU A 1 105 ? 14.653 -8.979 -18.208 1.00 93.19 105 LEU A N 1
ATOM 849 C CA . LEU A 1 105 ? 13.692 -9.989 -18.644 1.00 93.19 105 LEU A CA 1
ATOM 850 C C . LEU A 1 105 ? 12.285 -9.624 -18.185 1.00 93.19 105 LEU A C 1
ATOM 852 O O . LEU A 1 105 ? 12.094 -8.938 -17.179 1.00 93.19 105 LEU A O 1
ATOM 856 N N . ARG A 1 106 ? 11.288 -10.144 -18.895 1.00 91.56 106 ARG A N 1
ATOM 857 C CA . ARG A 1 106 ? 9.885 -10.055 -18.502 1.00 91.56 106 ARG A CA 1
ATOM 858 C C . ARG A 1 106 ? 9.302 -11.444 -18.293 1.00 91.56 106 ARG A C 1
ATOM 860 O O . ARG A 1 106 ? 9.801 -12.438 -18.815 1.00 91.56 106 ARG A O 1
ATOM 867 N N . GLU A 1 107 ? 8.224 -11.529 -17.529 1.00 89.81 107 GLU A N 1
ATOM 868 C CA . GLU A 1 107 ? 7.589 -12.816 -17.242 1.00 89.81 107 GLU A CA 1
ATOM 869 C C . GLU A 1 107 ? 6.901 -13.404 -18.488 1.00 89.81 107 GLU A C 1
ATOM 871 O O . GLU A 1 107 ? 6.850 -14.622 -18.688 1.00 89.81 107 GLU A O 1
ATOM 876 N N . GLU A 1 108 ? 6.434 -12.525 -19.373 1.00 90.06 108 GLU A N 1
ATOM 877 C CA . GLU A 1 108 ? 5.838 -12.841 -20.669 1.00 90.06 108 GLU A CA 1
ATOM 878 C C . GLU A 1 108 ? 6.836 -13.544 -21.591 1.00 90.06 108 GLU A C 1
ATOM 880 O O . GLU A 1 108 ? 6.429 -14.412 -22.367 1.00 90.06 108 GLU A O 1
ATOM 885 N N . ASP A 1 109 ? 8.134 -13.242 -21.443 1.00 86.81 109 ASP A N 1
ATOM 886 C CA . ASP A 1 109 ? 9.201 -13.862 -22.233 1.00 86.81 109 ASP A CA 1
ATOM 887 C C . ASP A 1 109 ? 9.279 -15.382 -21.979 1.00 86.81 109 ASP A C 1
ATOM 889 O O . ASP A 1 109 ? 9.771 -16.139 -22.810 1.00 86.81 109 ASP A O 1
ATOM 893 N N . TRP A 1 110 ? 8.737 -15.857 -20.853 1.00 88.25 110 TRP A N 1
ATOM 894 C CA . TRP A 1 110 ? 8.588 -17.281 -20.553 1.00 88.25 110 TRP A CA 1
ATOM 895 C C . TRP A 1 110 ? 7.163 -17.790 -20.774 1.00 88.25 110 TRP A C 1
ATOM 897 O O . TRP A 1 110 ? 6.976 -18.858 -21.363 1.00 88.25 110 TRP A O 1
ATOM 907 N N . LYS A 1 111 ? 6.148 -17.035 -20.334 1.00 86.56 111 LYS A N 1
ATOM 908 C CA . LYS A 1 111 ? 4.739 -17.457 -20.398 1.00 86.56 111 LYS A CA 1
ATOM 909 C C . LYS A 1 111 ? 4.175 -17.525 -21.816 1.00 86.56 111 LYS A C 1
ATOM 911 O O . LYS A 1 111 ? 3.374 -18.420 -22.080 1.00 86.56 111 LYS A O 1
ATOM 916 N N . VAL A 1 112 ? 4.551 -16.583 -22.682 1.00 79.31 112 VAL A N 1
ATOM 917 C CA . VAL A 1 112 ? 3.942 -16.386 -24.007 1.00 79.31 112 VAL A CA 1
ATOM 918 C C . VAL A 1 112 ? 4.894 -16.835 -25.108 1.00 79.31 112 VAL A C 1
ATOM 920 O O . VAL A 1 112 ? 4.551 -17.716 -25.887 1.00 79.31 112 VAL A O 1
ATOM 923 N N . THR A 1 113 ? 6.104 -16.280 -25.148 1.00 75.75 113 THR A N 1
ATOM 924 C CA . THR A 1 113 ? 7.093 -16.566 -26.204 1.00 75.75 113 THR A CA 1
ATOM 925 C C . THR A 1 113 ? 7.988 -17.762 -25.874 1.00 75.75 113 THR A C 1
ATOM 927 O O . THR A 1 113 ? 8.431 -18.482 -26.765 1.00 75.75 113 THR A O 1
ATOM 930 N N . GLY A 1 114 ? 8.204 -18.039 -24.588 1.00 74.06 114 GLY A N 1
ATOM 931 C CA . GLY A 1 114 ? 9.093 -19.096 -24.107 1.00 74.06 114 GLY A CA 1
ATOM 932 C C . GLY A 1 114 ? 8.517 -20.507 -24.008 1.00 74.06 114 GLY A C 1
ATOM 933 O O . GLY A 1 114 ? 9.216 -21.402 -23.520 1.00 74.06 114 GLY A O 1
ATOM 934 N N . ASN A 1 115 ? 7.263 -20.712 -24.429 1.00 82.94 115 ASN A N 1
ATOM 935 C CA . ASN A 1 115 ? 6.536 -21.983 -24.335 1.00 82.94 115 ASN A CA 1
ATOM 936 C C . ASN A 1 115 ? 6.591 -22.608 -22.930 1.00 82.94 115 ASN A C 1
ATOM 938 O O . ASN A 1 115 ? 7.035 -23.746 -22.761 1.00 82.94 115 ASN A O 1
ATOM 942 N N . MET A 1 116 ? 6.154 -21.869 -21.903 1.00 88.06 116 MET A N 1
ATOM 943 C CA . MET A 1 116 ? 6.079 -22.405 -20.542 1.00 88.06 116 MET A CA 1
ATOM 944 C C . MET A 1 116 ? 5.266 -23.706 -20.508 1.00 88.06 116 MET A C 1
ATOM 946 O O . MET A 1 116 ? 4.068 -23.734 -20.807 1.00 88.06 116 MET A O 1
ATOM 950 N N . THR A 1 117 ? 5.923 -24.786 -20.094 1.00 89.81 117 THR A N 1
ATOM 951 C CA . THR A 1 117 ? 5.317 -26.116 -20.036 1.00 89.81 117 THR A CA 1
ATOM 952 C C . THR A 1 117 ? 4.297 -26.206 -18.901 1.00 89.81 117 THR A C 1
ATOM 954 O O . THR A 1 117 ? 4.387 -25.508 -17.888 1.00 89.81 117 THR A O 1
ATOM 957 N N . SER A 1 118 ? 3.340 -27.131 -19.002 1.00 87.81 118 SER A N 1
ATOM 958 C CA . SER A 1 118 ? 2.340 -27.355 -17.945 1.00 87.81 118 SER A CA 1
ATOM 959 C C . SER A 1 118 ? 2.975 -27.704 -16.591 1.00 87.81 118 SER A C 1
ATOM 961 O O . SER A 1 118 ? 2.492 -27.275 -15.543 1.00 87.81 118 SER A O 1
ATOM 963 N N . LYS A 1 119 ? 4.100 -28.434 -16.598 1.00 91.44 119 LYS A N 1
ATOM 964 C CA . LYS A 1 119 ? 4.853 -28.791 -15.385 1.00 91.44 119 LYS A CA 1
ATOM 965 C C . LYS A 1 119 ? 5.517 -27.572 -14.745 1.00 91.44 119 LYS A C 1
ATOM 967 O O . LYS A 1 119 ? 5.517 -27.447 -13.522 1.00 91.44 119 LYS A O 1
ATOM 972 N N . GLU A 1 120 ? 6.083 -26.680 -15.552 1.00 89.12 120 GLU A N 1
ATOM 973 C CA . GLU A 1 120 ? 6.634 -25.405 -15.083 1.00 89.12 120 GLU A CA 1
ATOM 974 C C . GLU A 1 120 ? 5.538 -24.502 -14.530 1.00 89.12 120 GLU A C 1
ATOM 976 O O . GLU A 1 120 ? 5.693 -23.983 -13.430 1.00 89.12 120 GLU A O 1
ATOM 981 N N . ARG A 1 121 ? 4.393 -24.414 -15.215 1.00 89.06 121 ARG A N 1
ATOM 982 C CA . ARG A 1 121 ? 3.220 -23.670 -14.742 1.00 89.06 121 ARG A CA 1
ATOM 983 C C . ARG A 1 121 ? 2.759 -24.147 -13.367 1.00 89.06 121 ARG A C 1
ATOM 985 O O . ARG A 1 121 ? 2.498 -23.332 -12.489 1.00 89.06 121 ARG A O 1
ATOM 992 N N . ALA A 1 122 ? 2.699 -25.462 -13.157 1.00 88.38 122 ALA A N 1
ATOM 993 C CA . ALA A 1 122 ? 2.332 -26.036 -11.866 1.00 88.38 122 ALA A CA 1
ATOM 994 C C . ALA A 1 122 ? 3.344 -25.677 -10.764 1.00 88.38 122 ALA A C 1
ATOM 996 O O . ALA A 1 122 ? 2.945 -25.308 -9.662 1.00 88.38 122 ALA A O 1
ATOM 997 N N . LYS A 1 123 ? 4.650 -25.734 -11.058 1.00 90.56 123 LYS A N 1
ATOM 998 C CA . LYS A 1 123 ? 5.706 -25.333 -10.111 1.00 90.56 123 LYS A CA 1
ATOM 999 C C . LYS A 1 123 ? 5.675 -23.835 -9.807 1.00 90.56 123 LYS A C 1
ATOM 1001 O O . LYS A 1 123 ? 5.830 -23.459 -8.649 1.00 90.56 123 LYS A O 1
ATOM 1006 N N . TYR A 1 124 ? 5.472 -23.009 -10.830 1.00 91.62 124 TYR A N 1
ATOM 1007 C CA . TYR A 1 124 ? 5.314 -21.562 -10.719 1.00 91.62 124 TYR A CA 1
ATOM 1008 C C . TYR A 1 124 ? 4.141 -21.233 -9.796 1.00 91.62 124 TYR A C 1
ATOM 1010 O O . TYR A 1 124 ? 4.322 -20.549 -8.792 1.00 91.62 124 TYR A O 1
ATOM 1018 N N . ASN A 1 125 ? 2.969 -21.814 -10.066 1.00 90.44 125 ASN A N 1
ATOM 1019 C CA . ASN A 1 125 ? 1.785 -21.618 -9.236 1.00 90.44 125 ASN A CA 1
ATOM 1020 C C . ASN A 1 125 ? 2.018 -22.124 -7.808 1.00 90.44 125 ASN A C 1
ATOM 1022 O O . ASN A 1 125 ? 1.716 -21.425 -6.853 1.00 90.44 125 ASN A O 1
ATOM 1026 N N . LYS A 1 126 ? 2.641 -23.292 -7.622 1.00 90.56 126 LYS A N 1
ATOM 1027 C CA . LYS A 1 126 ? 2.919 -23.809 -6.274 1.00 90.56 126 LYS A CA 1
ATOM 1028 C C . LYS A 1 126 ? 3.781 -22.860 -5.430 1.00 90.56 126 LYS A C 1
ATOM 1030 O O . LYS A 1 126 ? 3.580 -22.772 -4.224 1.00 90.56 126 LYS A O 1
ATOM 1035 N N . LEU A 1 127 ? 4.749 -22.182 -6.044 1.00 91.31 127 LEU A N 1
ATOM 1036 C CA . LEU A 1 127 ? 5.663 -21.294 -5.327 1.00 91.31 127 LEU A CA 1
ATOM 1037 C C . LEU A 1 127 ? 5.087 -19.885 -5.131 1.00 91.31 127 LEU A C 1
ATOM 1039 O O . LEU A 1 127 ? 5.303 -19.278 -4.087 1.00 91.31 127 LEU A O 1
ATOM 1043 N N . LEU A 1 128 ? 4.384 -19.367 -6.140 1.00 91.31 128 LEU A N 1
ATOM 1044 C CA . LEU A 1 128 ? 3.997 -17.960 -6.213 1.00 91.31 128 LEU A CA 1
ATOM 1045 C C . LEU A 1 128 ? 2.495 -17.726 -6.055 1.00 91.31 128 LEU A C 1
ATOM 1047 O O . LEU A 1 128 ? 2.094 -16.572 -5.946 1.00 91.31 128 LEU A O 1
ATOM 1051 N N . SER A 1 129 ? 1.630 -18.740 -6.059 1.00 88.19 129 SER A N 1
ATOM 1052 C CA . SER A 1 129 ? 0.200 -18.535 -5.808 1.00 88.19 129 SER A CA 1
ATOM 1053 C C . SER A 1 129 ? -0.048 -18.169 -4.348 1.00 88.19 129 SER A C 1
ATOM 1055 O O . SER A 1 129 ? 0.561 -18.711 -3.428 1.00 88.19 129 SER A O 1
ATOM 1057 N N . THR A 1 130 ? -0.969 -17.232 -4.139 1.00 83.62 130 THR A N 1
ATOM 1058 C CA . THR A 1 130 ? -1.461 -16.896 -2.805 1.00 83.62 130 THR A CA 1
ATOM 1059 C C . THR A 1 130 ? -2.294 -18.055 -2.253 1.00 83.62 130 THR A C 1
ATOM 1061 O O . THR A 1 130 ? -3.009 -18.692 -3.036 1.00 83.62 130 THR A O 1
ATOM 1064 N N . PRO A 1 131 ? -2.240 -18.322 -0.936 1.00 76.06 131 PRO A N 1
ATOM 1065 C CA . PRO A 1 131 ? -3.151 -19.263 -0.289 1.00 76.06 131 PRO A CA 1
ATOM 1066 C C . PRO A 1 131 ? -4.599 -18.886 -0.615 1.00 76.06 131 PRO A C 1
ATOM 1068 O O . PRO A 1 131 ? -4.944 -17.700 -0.593 1.00 76.06 131 PRO A O 1
ATOM 1071 N N . LYS A 1 132 ? -5.424 -19.871 -0.982 1.00 72.06 132 LYS A N 1
ATOM 1072 C CA . LYS A 1 132 ? -6.845 -19.635 -1.265 1.00 72.06 132 LYS A CA 1
ATOM 1073 C C . LYS A 1 132 ? -7.560 -19.250 0.033 1.00 72.06 132 LYS A C 1
ATOM 1075 O O . LYS A 1 132 ? -7.250 -19.805 1.081 1.00 72.06 132 LYS A O 1
ATOM 1080 N N . LEU A 1 133 ? -8.491 -18.300 -0.045 1.00 59.75 133 LEU A N 1
ATOM 1081 C CA . LEU A 1 133 ? -9.409 -18.013 1.055 1.00 59.75 133 LEU A CA 1
ATOM 1082 C C . LEU A 1 133 ? -10.418 -19.153 1.170 1.00 59.75 133 LEU A C 1
ATOM 1084 O O . LEU A 1 133 ? -11.120 -19.447 0.206 1.00 59.75 133 LEU A O 1
ATOM 1088 N N . ASP A 1 134 ? -10.510 -19.762 2.348 1.00 53.88 134 ASP A N 1
ATOM 1089 C CA . ASP A 1 134 ? -11.530 -20.777 2.630 1.00 53.88 134 ASP A CA 1
ATOM 1090 C C . ASP A 1 134 ? -12.950 -20.200 2.734 1.00 53.88 134 ASP A C 1
ATOM 1092 O O . ASP A 1 134 ? -13.907 -20.966 2.708 1.00 53.88 134 ASP A O 1
ATOM 1096 N N . ASP A 1 135 ? -13.115 -18.873 2.737 1.00 47.19 135 ASP A N 1
ATOM 1097 C CA . ASP A 1 135 ? -14.435 -18.224 2.676 1.00 47.19 135 ASP A CA 1
ATOM 1098 C C . ASP A 1 135 ? -15.175 -18.490 1.344 1.00 47.19 135 ASP A C 1
ATOM 1100 O O . ASP A 1 135 ? -16.371 -18.227 1.226 1.00 47.19 135 ASP A O 1
ATOM 1104 N N . GLU A 1 136 ? -14.499 -19.064 0.338 1.00 42.44 136 GLU A N 1
ATOM 1105 C CA . GLU A 1 136 ? -15.128 -19.574 -0.889 1.00 42.44 136 GLU A CA 1
ATOM 1106 C C . GLU A 1 136 ? -15.555 -21.052 -0.806 1.00 42.44 136 GLU A C 1
ATOM 1108 O O . GLU A 1 136 ? -16.170 -21.565 -1.749 1.00 42.44 136 GLU A O 1
ATOM 1113 N N . ILE A 1 137 ? -15.307 -21.752 0.311 1.00 45.00 137 ILE A N 1
ATOM 1114 C CA . ILE A 1 137 ? -15.923 -23.059 0.582 1.00 45.00 137 ILE A CA 1
ATOM 1115 C C . ILE A 1 137 ? -17.376 -22.803 0.980 1.00 45.00 137 ILE A C 1
ATOM 1117 O O . ILE A 1 137 ? -17.773 -22.823 2.143 1.00 45.00 137 ILE A O 1
ATOM 1121 N N . LYS A 1 138 ? -18.186 -22.542 -0.046 1.00 38.06 138 LYS A N 1
ATOM 1122 C CA . LYS A 1 138 ? -19.643 -22.568 0.005 1.00 38.06 138 LYS A CA 1
ATOM 1123 C C . LYS A 1 138 ? -20.087 -23.800 0.809 1.00 38.06 138 LYS A C 1
ATOM 1125 O O . LYS A 1 138 ? -19.737 -24.915 0.406 1.00 38.06 138 LYS A O 1
ATOM 1130 N N . PRO A 1 139 ? -20.900 -23.662 1.871 1.00 35.03 139 PRO A N 1
ATOM 1131 C CA . PRO A 1 139 ? -21.649 -24.798 2.373 1.00 35.03 139 PRO A CA 1
ATOM 1132 C C . PRO A 1 139 ? -22.504 -25.341 1.224 1.00 35.03 139 PRO A C 1
ATOM 1134 O O . PRO A 1 139 ? -23.294 -24.626 0.603 1.00 35.03 139 PRO A O 1
ATOM 1137 N N . SER A 1 140 ? -22.265 -26.609 0.902 1.00 44.16 140 SER A N 1
ATOM 1138 C CA . SER A 1 140 ? -23.036 -27.406 -0.043 1.00 44.16 140 SER A CA 1
ATOM 1139 C C . SER A 1 140 ? -24.528 -27.290 0.273 1.00 44.16 140 SER A C 1
ATOM 1141 O O . SER A 1 140 ? -25.001 -27.841 1.264 1.00 44.16 140 SER A O 1
ATOM 1143 N N . ALA A 1 141 ? -25.275 -26.597 -0.586 1.00 35.81 141 ALA A N 1
ATOM 1144 C CA . ALA A 1 141 ? -26.728 -26.547 -0.542 1.00 35.81 141 ALA A CA 1
ATOM 1145 C C . ALA A 1 141 ? -27.300 -26.804 -1.944 1.00 35.81 141 ALA A C 1
ATOM 1147 O O . ALA A 1 141 ? -27.202 -25.957 -2.826 1.00 35.81 141 ALA A O 1
ATOM 1148 N N . ALA A 1 142 ? -27.835 -28.020 -2.087 1.00 35.84 142 ALA A N 1
ATOM 1149 C CA . ALA A 1 142 ? -29.013 -28.483 -2.830 1.00 35.84 142 ALA A CA 1
ATOM 1150 C C . ALA A 1 142 ? -29.432 -27.836 -4.182 1.00 35.84 142 ALA A C 1
ATOM 1152 O O . ALA A 1 142 ? -29.421 -26.617 -4.353 1.00 35.84 142 ALA A O 1
ATOM 1153 N N . PRO A 1 143 ? -29.932 -28.657 -5.132 1.00 42.09 143 PRO A N 1
ATOM 1154 C CA . PRO A 1 143 ? -30.280 -28.235 -6.485 1.00 42.09 143 PRO A CA 1
ATOM 1155 C C . PRO A 1 143 ? -31.577 -27.418 -6.504 1.00 42.09 143 PRO A C 1
ATOM 1157 O O . PRO A 1 143 ? -32.595 -27.837 -5.954 1.00 42.09 143 PRO A O 1
ATOM 1160 N N . LYS A 1 144 ? -31.574 -26.272 -7.194 1.00 38.41 144 LYS A N 1
ATOM 1161 C CA . LYS A 1 144 ? -32.798 -25.522 -7.506 1.00 38.41 144 LYS A CA 1
ATOM 1162 C C . LYS A 1 144 ? -32.845 -25.119 -8.978 1.00 38.41 144 LYS A C 1
ATOM 1164 O O . LYS A 1 144 ? -32.148 -24.215 -9.420 1.00 38.41 144 LYS A O 1
ATOM 1169 N N . HIS A 1 145 ? -33.670 -25.882 -9.690 1.00 31.70 145 HIS A N 1
ATOM 1170 C CA . HIS A 1 145 ? -34.632 -25.500 -10.723 1.00 31.70 145 HIS A CA 1
ATOM 1171 C C . HIS A 1 145 ? -34.408 -24.218 -11.545 1.00 31.70 145 HIS A C 1
ATOM 1173 O O . HIS A 1 145 ? -34.491 -23.095 -11.055 1.00 31.70 145 HIS A O 1
ATOM 1179 N N . ILE A 1 146 ? -34.304 -24.450 -12.853 1.00 41.50 146 ILE A N 1
ATOM 1180 C CA . ILE A 1 146 ? -34.566 -23.518 -13.955 1.00 41.50 146 ILE A CA 1
ATOM 1181 C C . ILE A 1 146 ? -36.046 -23.082 -13.906 1.00 41.50 146 ILE A C 1
ATOM 1183 O O . ILE A 1 146 ? -36.917 -23.917 -13.635 1.00 41.50 146 ILE A O 1
ATOM 1187 N N . PRO A 1 147 ? -36.351 -21.820 -14.255 1.00 41.84 147 PRO A N 1
ATOM 1188 C CA . PRO A 1 147 ? -37.252 -21.626 -15.385 1.00 41.84 147 PRO A CA 1
ATOM 1189 C C . PRO A 1 147 ? -36.729 -20.592 -16.385 1.00 41.84 147 PRO A C 1
ATOM 1191 O O . PRO A 1 147 ? -36.238 -19.517 -16.043 1.00 41.84 147 PRO A O 1
ATOM 1194 N N . ALA A 1 148 ? -36.881 -20.960 -17.653 1.00 43.16 148 ALA A N 1
ATOM 1195 C CA . ALA A 1 148 ? -36.647 -20.132 -18.816 1.00 43.16 148 ALA A CA 1
ATOM 1196 C C . ALA A 1 148 ? -37.615 -18.942 -18.851 1.00 43.16 148 ALA A C 1
ATOM 1198 O O . ALA A 1 148 ? -38.815 -19.099 -18.615 1.00 43.16 148 ALA A O 1
ATOM 1199 N N . ARG A 1 149 ? -37.119 -17.769 -19.256 1.00 33.78 149 ARG A N 1
ATOM 1200 C CA . ARG A 1 149 ? -37.971 -16.752 -19.869 1.00 33.78 149 ARG A CA 1
ATOM 1201 C C . ARG A 1 149 ? -37.222 -16.014 -20.969 1.00 33.78 149 ARG A C 1
ATOM 1203 O O . ARG A 1 149 ? -36.074 -15.614 -20.818 1.00 33.78 149 ARG A O 1
ATOM 1210 N N . VAL A 1 150 ? -37.917 -15.938 -22.089 1.00 37.78 150 VAL A N 1
ATOM 1211 C CA . VAL A 1 150 ? -37.492 -15.522 -23.420 1.00 37.78 150 VAL A CA 1
ATOM 1212 C C . VAL A 1 150 ? -37.791 -14.027 -23.624 1.00 37.78 150 VAL A C 1
ATOM 1214 O O . VAL A 1 150 ? -38.782 -13.531 -23.089 1.00 37.78 150 VAL A O 1
ATOM 1217 N N . THR A 1 151 ? -36.976 -13.388 -24.483 1.00 37.06 151 THR A N 1
ATOM 1218 C CA . THR A 1 151 ? -37.159 -12.126 -25.262 1.00 37.06 151 THR A CA 1
ATOM 1219 C C . THR A 1 151 ? -37.076 -10.754 -24.567 1.00 37.06 151 THR A C 1
ATOM 1221 O O . THR A 1 151 ? -37.436 -10.649 -23.399 1.00 37.06 151 THR A O 1
ATOM 1224 N N . PRO A 1 152 ? -36.781 -9.656 -25.310 1.00 44.06 152 PRO A N 1
ATOM 1225 C CA . PRO A 1 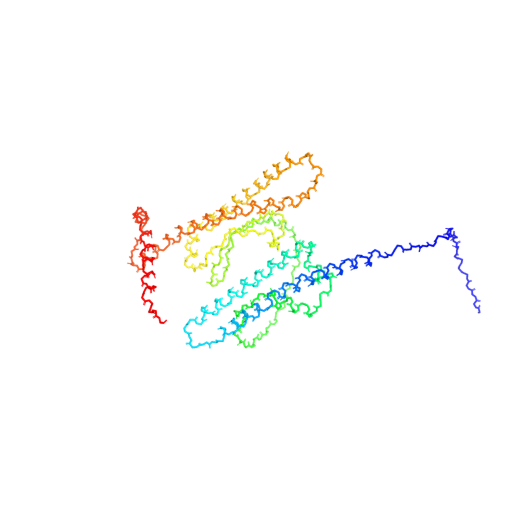152 ? -35.950 -9.498 -26.523 1.00 44.06 152 PRO A CA 1
ATOM 1226 C C . PRO A 1 152 ? -34.931 -8.330 -26.418 1.00 44.06 152 PRO A C 1
ATOM 1228 O O . PRO A 1 152 ? -35.019 -7.477 -25.537 1.00 44.06 152 PRO A O 1
ATOM 1231 N N . GLU A 1 153 ? -33.977 -8.273 -27.354 1.00 42.25 153 GLU A N 1
ATOM 1232 C CA . GLU A 1 153 ? -33.143 -7.084 -27.598 1.00 42.25 153 GLU A CA 1
ATOM 1233 C C . GLU A 1 153 ? -33.982 -5.855 -27.989 1.00 42.25 153 GLU A C 1
ATOM 1235 O O . GLU A 1 153 ? -35.030 -5.982 -28.630 1.00 42.25 153 GLU A O 1
ATOM 1240 N N . PRO A 1 154 ? -33.443 -4.651 -27.726 1.00 39.53 154 PRO A N 1
ATOM 1241 C CA . PRO A 1 154 ? -33.218 -3.770 -28.865 1.00 39.53 154 PRO A CA 1
ATOM 1242 C C . PRO A 1 154 ? -31.825 -3.127 -28.880 1.00 39.53 154 PRO A C 1
ATOM 1244 O O . PRO A 1 154 ? -31.350 -2.544 -27.903 1.00 39.53 154 PRO A O 1
ATOM 1247 N N . CYS A 1 155 ? -31.221 -3.162 -30.070 1.00 32.31 155 CYS A N 1
ATOM 1248 C CA . CYS A 1 155 ? -30.171 -2.262 -30.524 1.00 32.31 155 CYS A CA 1
ATOM 1249 C C . CYS A 1 155 ? -30.457 -0.802 -30.149 1.00 32.31 155 CYS A C 1
ATOM 1251 O O . CYS A 1 155 ? -31.517 -0.273 -30.479 1.00 32.31 155 CYS A O 1
ATOM 1253 N N . SER A 1 156 ? -29.455 -0.108 -29.607 1.00 35.94 156 SER A N 1
ATOM 1254 C CA . SER A 1 156 ? -29.233 1.320 -29.871 1.00 35.94 156 SER A CA 1
ATOM 1255 C C . SER A 1 156 ? -27.794 1.706 -29.543 1.00 35.94 156 SER A C 1
ATOM 1257 O O . SER A 1 156 ? -27.406 1.941 -28.400 1.00 35.94 156 SER A O 1
ATOM 1259 N N . ILE A 1 157 ? -27.001 1.770 -30.609 1.00 44.28 157 ILE A N 1
ATOM 1260 C CA . ILE A 1 157 ? -25.690 2.402 -30.681 1.00 44.28 157 ILE A CA 1
ATOM 1261 C C . ILE A 1 157 ? -25.888 3.904 -30.466 1.00 44.28 157 ILE A C 1
ATOM 1263 O O . ILE A 1 157 ? -26.387 4.595 -31.344 1.00 44.28 157 ILE A O 1
ATOM 1267 N N . LEU A 1 158 ? -25.461 4.420 -29.316 1.00 35.50 158 LEU A N 1
ATOM 1268 C CA . LEU A 1 158 ? -25.195 5.844 -29.111 1.00 35.50 158 LEU A CA 1
ATOM 1269 C C . LEU A 1 158 ? -24.004 5.959 -28.156 1.00 35.50 158 LEU A C 1
ATOM 1271 O O . LEU A 1 158 ? -24.146 5.977 -26.932 1.00 35.50 158 LEU A O 1
ATOM 1275 N N . LYS A 1 159 ? -22.799 6.012 -28.737 1.00 42.00 159 LYS A N 1
ATOM 1276 C CA . LYS A 1 159 ? -21.552 6.356 -28.042 1.00 42.00 159 LYS A CA 1
ATOM 1277 C C . LYS A 1 159 ? -21.634 7.812 -27.574 1.00 42.00 159 LYS A C 1
ATOM 1279 O O . LYS A 1 159 ? -21.101 8.716 -28.208 1.00 42.00 159 LYS A O 1
ATOM 1284 N N . LYS A 1 160 ? -22.305 8.047 -26.448 1.00 43.78 160 LYS A N 1
ATOM 1285 C CA . LYS A 1 160 ? -22.093 9.261 -25.660 1.00 43.78 160 LYS A CA 1
ATOM 1286 C C . LYS A 1 160 ? -20.694 9.149 -25.060 1.00 43.78 160 LYS A C 1
ATOM 1288 O O . LYS A 1 160 ? -20.435 8.215 -24.302 1.00 43.78 160 LYS A O 1
ATOM 1293 N N . LEU A 1 161 ? -19.802 10.080 -25.407 1.00 43.91 161 LEU A N 1
ATOM 1294 C CA . LEU A 1 161 ? -18.573 10.327 -24.655 1.00 43.91 161 LEU A CA 1
ATOM 1295 C C . LEU A 1 161 ? -18.971 10.567 -23.193 1.00 43.91 161 LEU A C 1
ATOM 1297 O O . LEU A 1 161 ? -19.369 11.668 -22.810 1.00 43.91 161 LEU A O 1
ATOM 1301 N N . LYS A 1 162 ? -18.916 9.516 -22.372 1.00 45.31 162 LYS A N 1
ATOM 1302 C CA . LYS A 1 162 ? -18.978 9.655 -20.923 1.00 45.31 162 LYS A CA 1
ATOM 1303 C C . LYS A 1 162 ? -17.723 10.430 -20.540 1.00 45.31 162 LYS A C 1
ATOM 1305 O O . LYS A 1 162 ? -16.622 9.896 -20.658 1.00 45.31 162 LYS A O 1
ATOM 1310 N N . LYS A 1 163 ? -17.879 11.690 -20.115 1.00 48.16 163 LYS A N 1
ATOM 1311 C CA . LYS A 1 163 ? -16.839 12.381 -19.342 1.00 48.16 163 LYS A CA 1
ATOM 1312 C C . LYS A 1 163 ? -16.442 11.416 -18.225 1.00 48.16 163 LYS A C 1
ATOM 1314 O O . LYS A 1 163 ? -17.293 11.078 -17.401 1.00 48.16 163 LYS A O 1
ATOM 1319 N N . LYS A 1 164 ? -15.208 10.901 -18.268 1.00 58.00 164 LYS A N 1
ATOM 1320 C CA . LYS A 1 164 ? -14.680 10.013 -17.227 1.00 58.00 164 LYS A CA 1
ATOM 1321 C C . LYS A 1 164 ? -14.823 10.764 -15.907 1.00 58.00 164 LYS A C 1
ATOM 1323 O O . LYS A 1 164 ? -14.288 11.864 -15.775 1.00 58.00 164 LYS A O 1
ATOM 1328 N N . GLN A 1 165 ? -15.624 10.232 -14.985 1.00 55.72 165 GLN A N 1
ATOM 1329 C CA . GLN A 1 165 ? -15.710 10.818 -13.655 1.00 55.72 165 GLN A CA 1
ATOM 1330 C C . GLN A 1 165 ? -14.317 10.771 -13.012 1.00 55.72 165 GLN A C 1
ATOM 1332 O O . GLN A 1 165 ? -13.572 9.817 -13.256 1.00 55.72 165 GLN A O 1
ATOM 1337 N N . PRO A 1 166 ? -13.938 11.795 -12.228 1.00 68.81 166 PRO A N 1
ATOM 1338 C CA . PRO A 1 166 ? -12.673 11.780 -11.512 1.00 68.81 166 PRO A CA 1
ATOM 1339 C C . PRO A 1 166 ? -12.606 10.527 -10.631 1.00 68.81 166 PRO A C 1
ATOM 1341 O O . PRO A 1 166 ? -13.537 10.243 -9.879 1.00 68.81 166 PRO A O 1
ATOM 1344 N N . ARG A 1 167 ? -11.514 9.764 -10.756 1.00 75.25 167 ARG A N 1
ATOM 1345 C CA . ARG A 1 167 ? -11.306 8.528 -9.994 1.00 75.25 167 ARG A CA 1
ATOM 1346 C C . ARG A 1 167 ? -11.294 8.836 -8.497 1.00 75.25 167 ARG A C 1
ATOM 1348 O O . ARG A 1 167 ? -10.597 9.762 -8.064 1.00 75.25 167 ARG A O 1
ATOM 1355 N N . SER A 1 168 ? -12.023 8.036 -7.716 1.00 79.69 168 SER A N 1
ATOM 1356 C CA . SER A 1 168 ? -11.880 8.070 -6.260 1.00 79.69 168 SER A CA 1
ATOM 1357 C C . SER A 1 168 ? -10.470 7.616 -5.884 1.00 79.69 168 SER A C 1
ATOM 1359 O O . SER A 1 168 ? -9.942 6.637 -6.424 1.00 79.69 168 SER A O 1
ATOM 1361 N N . ARG A 1 169 ? -9.864 8.356 -4.958 1.00 83.00 169 ARG A N 1
ATOM 1362 C CA . ARG A 1 169 ? -8.538 8.075 -4.388 1.00 83.00 169 ARG A CA 1
ATOM 1363 C C . ARG A 1 169 ? -8.624 7.359 -3.049 1.00 83.00 169 ARG A C 1
ATOM 1365 O O . ARG A 1 169 ? -7.611 6.909 -2.533 1.00 83.00 169 ARG A O 1
ATOM 1372 N N . VAL A 1 170 ? -9.828 7.237 -2.499 1.00 81.44 170 VAL A N 1
ATOM 1373 C CA . VAL A 1 170 ? -10.091 6.508 -1.263 1.00 81.44 170 VAL A CA 1
ATOM 1374 C C . VAL A 1 170 ? -10.877 5.259 -1.626 1.00 81.44 170 VAL A C 1
ATOM 1376 O O . VAL A 1 170 ? -11.992 5.335 -2.150 1.00 81.44 170 VAL A O 1
ATOM 1379 N N . ARG A 1 171 ? -10.276 4.095 -1.385 1.00 82.62 171 ARG A N 1
ATOM 1380 C CA . ARG A 1 171 ? -10.906 2.794 -1.613 1.00 82.62 171 ARG A CA 1
ATOM 1381 C C . ARG A 1 171 ? -11.414 2.266 -0.292 1.00 82.62 171 ARG A C 1
ATOM 1383 O O . ARG A 1 171 ? -10.648 2.163 0.655 1.00 82.62 171 ARG A O 1
ATOM 1390 N N . VAL A 1 172 ? -12.693 1.918 -0.256 1.00 80.88 172 VAL A N 1
ATOM 1391 C CA . VAL A 1 172 ? -13.346 1.327 0.911 1.00 80.88 172 VAL A CA 1
ATOM 1392 C C . VAL A 1 172 ? -13.850 -0.047 0.491 1.00 80.88 172 VAL A C 1
ATOM 1394 O O . VAL A 1 172 ? -14.818 -0.142 -0.264 1.00 80.88 172 VAL A O 1
ATOM 1397 N N . GLN A 1 173 ? -13.168 -1.112 0.914 1.00 77.44 173 GLN A N 1
ATOM 1398 C CA . GLN A 1 173 ? -13.588 -2.474 0.572 1.00 77.44 173 GLN A CA 1
ATOM 1399 C C . GLN A 1 173 ? -14.712 -2.940 1.515 1.00 77.44 173 GLN A C 1
ATOM 1401 O O . GLN A 1 173 ? -14.559 -2.828 2.730 1.00 77.44 173 GLN A O 1
ATOM 1406 N N . PRO A 1 174 ? -15.845 -3.447 0.991 1.00 66.69 174 PRO A N 1
ATOM 1407 C CA . PRO A 1 174 ? -17.014 -3.829 1.785 1.00 66.69 174 PRO A CA 1
ATOM 1408 C C . PRO A 1 174 ? -16.952 -5.282 2.291 1.00 66.69 174 PRO A C 1
ATOM 1410 O O . PRO A 1 174 ? -17.960 -5.984 2.255 1.00 66.69 174 PRO A O 1
ATOM 1413 N N . ASN A 1 175 ? -15.790 -5.752 2.747 1.00 62.31 175 ASN A N 1
ATOM 1414 C CA . ASN A 1 175 ? -15.742 -7.020 3.480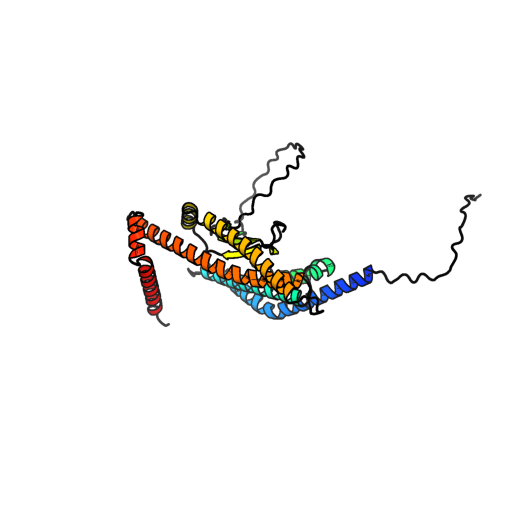 1.00 62.31 175 ASN A CA 1
ATOM 1415 C C . ASN A 1 175 ? -16.310 -6.799 4.899 1.00 62.31 175 ASN A C 1
ATOM 1417 O O . ASN A 1 175 ? -16.489 -5.652 5.316 1.00 62.31 175 ASN A O 1
ATOM 1421 N N . ASN A 1 176 ? -16.578 -7.875 5.659 1.00 59.19 176 ASN A N 1
ATOM 1422 C CA . ASN A 1 176 ? -16.968 -7.788 7.086 1.00 59.19 176 ASN A CA 1
ATOM 1423 C C . ASN A 1 176 ? -16.023 -6.878 7.901 1.00 59.19 176 ASN A C 1
ATOM 1425 O O . ASN A 1 176 ? -16.405 -6.308 8.918 1.00 59.19 176 ASN A O 1
ATOM 1429 N N . GLU A 1 177 ? -14.808 -6.720 7.386 1.00 64.50 177 GLU A N 1
ATOM 1430 C CA . GLU A 1 177 ? -13.760 -5.813 7.801 1.00 64.50 177 GLU A CA 1
ATOM 1431 C C . GLU A 1 177 ? -13.527 -4.751 6.718 1.00 64.50 177 GLU A C 1
ATOM 1433 O O . GLU A 1 177 ? -13.240 -5.066 5.558 1.00 64.50 177 GLU A O 1
ATOM 1438 N N . VAL A 1 178 ? -13.675 -3.474 7.079 1.00 72.38 178 VAL A N 1
ATOM 1439 C CA . VAL A 1 178 ? -13.557 -2.379 6.116 1.00 72.38 178 VAL A CA 1
ATOM 1440 C C . VAL A 1 178 ? -12.100 -1.947 6.022 1.00 72.38 178 VAL A C 1
ATOM 1442 O O . VAL A 1 178 ? -11.598 -1.233 6.891 1.00 72.38 178 VAL A O 1
ATOM 1445 N N . HIS A 1 179 ? -11.434 -2.348 4.940 1.00 76.00 179 HIS A N 1
ATOM 1446 C CA . HIS A 1 179 ? -10.117 -1.823 4.590 1.00 76.00 179 HIS A CA 1
ATOM 1447 C C . HIS A 1 179 ? -10.255 -0.505 3.843 1.00 76.00 179 HIS A C 1
ATOM 1449 O O . HIS A 1 179 ? -10.954 -0.424 2.824 1.00 76.00 179 HIS A O 1
ATOM 1455 N N . VAL A 1 180 ? -9.556 0.512 4.342 1.00 79.88 180 VAL A N 1
ATOM 1456 C CA . VAL A 1 180 ? -9.478 1.821 3.704 1.00 79.88 180 VAL A CA 1
ATOM 1457 C C . VAL A 1 180 ? -8.052 2.061 3.241 1.00 79.88 180 VAL A C 1
ATOM 1459 O O . VAL A 1 180 ? -7.132 2.100 4.059 1.00 79.88 180 VAL A O 1
ATOM 1462 N N . SER A 1 181 ? -7.877 2.248 1.935 1.00 84.81 181 SER A N 1
ATOM 1463 C CA . SER A 1 181 ? -6.597 2.653 1.364 1.00 84.81 181 SER A CA 1
ATOM 1464 C C . SER A 1 181 ? -6.708 3.964 0.601 1.00 84.81 181 SER A C 1
ATOM 1466 O O . SER A 1 181 ? -7.696 4.241 -0.087 1.00 84.81 181 SER A O 1
ATOM 1468 N N . VAL A 1 182 ? -5.678 4.790 0.761 1.00 83.88 182 VAL A N 1
ATOM 1469 C CA . VAL A 1 182 ? -5.502 6.042 0.029 1.00 83.88 182 VAL A CA 1
ATOM 1470 C C . VAL A 1 182 ? -4.540 5.766 -1.116 1.00 83.88 182 VAL A C 1
ATOM 1472 O O . VAL A 1 182 ? -3.440 5.273 -0.888 1.00 83.88 182 VAL A O 1
ATOM 1475 N N . VAL A 1 183 ? -4.945 6.069 -2.344 1.00 86.56 183 VAL A N 1
ATOM 1476 C CA . VAL A 1 183 ? -4.197 5.759 -3.565 1.00 86.56 183 VAL A CA 1
ATOM 1477 C C . VAL A 1 183 ? -3.928 7.041 -4.345 1.00 86.56 183 VAL A C 1
ATOM 1479 O O . VAL A 1 183 ? -4.799 7.898 -4.470 1.00 86.56 183 VAL A O 1
ATOM 1482 N N . MET A 1 184 ? -2.716 7.143 -4.876 1.00 84.00 184 MET A N 1
ATOM 1483 C CA . MET A 1 184 ? -2.254 8.183 -5.789 1.00 84.00 184 MET A CA 1
ATOM 1484 C C . MET A 1 184 ? -2.070 7.585 -7.181 1.00 84.00 184 MET A C 1
ATOM 1486 O O . MET A 1 184 ? -1.513 6.492 -7.301 1.00 84.00 184 MET A O 1
ATOM 1490 N N . TYR A 1 185 ? -2.479 8.298 -8.228 1.00 81.31 185 TYR A N 1
ATOM 1491 C CA . TYR A 1 185 ? -2.221 7.878 -9.608 1.00 81.31 185 TYR A CA 1
ATOM 1492 C C . TYR A 1 185 ? -0.978 8.585 -10.172 1.00 81.31 185 TYR A C 1
ATOM 1494 O O . TYR A 1 185 ? -0.873 9.807 -10.092 1.00 81.31 185 TYR A O 1
ATOM 1502 N N . ILE A 1 186 ? -0.034 7.828 -10.745 1.00 78.00 186 ILE A N 1
ATOM 1503 C CA . ILE A 1 186 ? 1.211 8.378 -11.325 1.00 78.00 186 ILE A CA 1
ATOM 1504 C C . ILE A 1 186 ? 0.928 9.083 -12.662 1.00 78.00 186 ILE A C 1
ATOM 1506 O O . ILE A 1 186 ? 1.573 10.076 -12.997 1.00 78.00 186 ILE A O 1
ATOM 1510 N N . SER A 1 187 ? -0.046 8.583 -13.420 1.00 70.69 187 SER A N 1
ATOM 1511 C CA . SER A 1 187 ? -0.465 9.115 -14.713 1.00 70.69 187 SER A CA 1
ATOM 1512 C C . SER A 1 187 ? -1.986 9.192 -14.825 1.00 70.69 187 SER A C 1
ATOM 1514 O O . SER A 1 187 ? -2.701 8.219 -14.575 1.00 70.69 187 SER A O 1
ATOM 1516 N N . GLU A 1 188 ? -2.489 10.335 -15.293 1.00 63.34 188 GLU A N 1
ATOM 1517 C CA . GLU A 1 188 ? -3.911 10.529 -15.603 1.00 63.34 188 GLU A CA 1
ATOM 1518 C C . GLU A 1 188 ? -4.366 9.713 -16.829 1.00 63.34 188 GLU A C 1
ATOM 1520 O O . GLU A 1 188 ? -5.559 9.445 -16.988 1.00 63.34 188 GLU A O 1
ATOM 1525 N N . SER A 1 189 ? -3.429 9.286 -17.687 1.00 59.41 189 SER A N 1
ATOM 1526 C CA . SER A 1 189 ? -3.717 8.556 -18.929 1.00 59.41 189 SER A CA 1
ATOM 1527 C C . SER A 1 189 ? -3.665 7.031 -18.800 1.00 59.41 189 SER A C 1
ATOM 1529 O O . SER A 1 189 ? -4.041 6.342 -19.749 1.00 59.41 189 SER A O 1
ATOM 1531 N N . GLY A 1 190 ? -3.226 6.497 -17.655 1.00 58.97 190 GLY A N 1
ATOM 1532 C CA . GLY A 1 190 ? -3.109 5.051 -17.453 1.00 58.97 190 GLY A CA 1
ATOM 1533 C C . GLY A 1 190 ? -4.465 4.343 -17.480 1.00 58.97 190 GLY A C 1
ATOM 1534 O O . GLY A 1 190 ? -5.467 4.870 -16.976 1.00 58.97 190 GLY A O 1
ATOM 1535 N N . ASP A 1 191 ? -4.497 3.149 -18.070 1.00 64.56 191 ASP A N 1
ATOM 1536 C CA . ASP A 1 191 ? -5.680 2.284 -18.099 1.00 64.56 191 ASP A CA 1
ATOM 1537 C C . ASP A 1 191 ? -6.186 2.011 -16.667 1.00 64.56 191 ASP A C 1
ATOM 1539 O O . ASP A 1 191 ? -5.403 1.942 -15.723 1.00 64.56 191 ASP A O 1
ATOM 1543 N N . GLU A 1 192 ? -7.502 1.885 -16.481 1.00 58.12 192 GLU A N 1
ATOM 1544 C CA . GLU A 1 192 ? -8.113 1.585 -15.171 1.00 58.12 192 GLU A CA 1
ATOM 1545 C C . GLU A 1 192 ? -7.707 0.207 -14.639 1.00 58.12 192 GLU A C 1
ATOM 1547 O O . GLU A 1 192 ? -7.827 -0.059 -13.445 1.00 58.12 192 GLU A O 1
ATOM 1552 N N . THR A 1 193 ? -7.210 -0.665 -15.514 1.00 64.12 193 THR A N 1
ATOM 1553 C CA . THR A 1 193 ? -6.691 -1.982 -15.145 1.00 64.12 193 THR A CA 1
ATOM 1554 C C . THR A 1 193 ? -5.203 -1.981 -14.811 1.00 64.12 193 THR A C 1
ATOM 1556 O O . THR A 1 193 ? -4.693 -3.003 -14.345 1.00 64.12 193 THR A O 1
ATOM 1559 N N . ASP A 1 194 ? -4.497 -0.875 -15.056 1.00 75.12 194 ASP A N 1
ATOM 1560 C CA . ASP A 1 194 ? -3.059 -0.795 -14.836 1.00 75.12 194 ASP A CA 1
ATOM 1561 C C . ASP A 1 194 ? -2.747 -0.533 -13.359 1.00 75.12 194 ASP A C 1
ATOM 1563 O O . ASP A 1 194 ? -2.686 0.604 -12.885 1.00 75.12 194 ASP A O 1
ATOM 1567 N N . LYS A 1 195 ? -2.550 -1.626 -12.619 1.00 71.31 195 LYS A N 1
ATOM 1568 C CA . LYS A 1 195 ? -2.172 -1.587 -11.201 1.00 71.31 195 LYS A CA 1
ATOM 1569 C C . LYS A 1 195 ? -0.801 -0.955 -10.972 1.00 71.31 195 LYS A C 1
ATOM 1571 O O . LYS A 1 195 ? -0.532 -0.536 -9.851 1.00 71.31 195 LYS A O 1
ATOM 1576 N N . ASP A 1 196 ? 0.046 -0.874 -11.997 1.00 70.62 196 ASP A N 1
ATOM 1577 C CA . ASP A 1 196 ? 1.369 -0.260 -11.875 1.00 70.62 196 ASP A CA 1
ATOM 1578 C C . ASP A 1 196 ? 1.283 1.278 -11.875 1.00 70.62 196 ASP A C 1
ATOM 1580 O O . ASP A 1 196 ? 2.227 1.959 -11.472 1.00 70.62 196 ASP A O 1
ATOM 1584 N N . ASN A 1 197 ? 0.128 1.836 -12.252 1.00 77.94 197 ASN A N 1
ATOM 1585 C CA . ASN A 1 197 ? -0.146 3.269 -12.206 1.00 77.94 197 ASN A CA 1
ATOM 1586 C C . ASN A 1 197 ? -0.635 3.754 -10.824 1.00 77.94 197 ASN A C 1
ATOM 1588 O O . ASN A 1 197 ? -0.852 4.952 -10.625 1.00 77.94 197 ASN A O 1
ATOM 1592 N N . GLU A 1 198 ? -0.828 2.837 -9.875 1.00 83.75 198 GLU A N 1
ATOM 1593 C CA . GLU A 1 198 ? -1.381 3.111 -8.552 1.00 83.75 198 GLU A CA 1
ATOM 1594 C C . GLU A 1 198 ? -0.313 3.001 -7.466 1.00 83.75 198 GLU A C 1
ATOM 1596 O O . GLU A 1 198 ? 0.338 1.974 -7.278 1.00 83.75 198 GLU A O 1
ATOM 1601 N N . VAL A 1 199 ? -0.165 4.069 -6.691 1.00 79.94 199 VAL A N 1
ATOM 1602 C CA . VAL A 1 199 ? 0.723 4.127 -5.533 1.00 79.94 199 VAL A CA 1
ATOM 1603 C C . VAL A 1 199 ? -0.149 4.236 -4.297 1.00 79.94 199 VAL A C 1
ATOM 1605 O O . VAL A 1 199 ? -0.758 5.269 -4.035 1.00 79.94 199 VAL A O 1
ATOM 1608 N N . GLU A 1 200 ? -0.215 3.159 -3.525 1.00 85.69 200 GLU A N 1
ATOM 1609 C CA . GLU A 1 200 ? -0.883 3.168 -2.225 1.00 85.69 200 GLU A CA 1
ATOM 1610 C C . GLU A 1 200 ? -0.116 4.083 -1.258 1.00 85.69 200 GLU A C 1
ATOM 1612 O O . GLU A 1 200 ? 1.028 3.812 -0.909 1.00 85.69 200 GLU A O 1
ATOM 1617 N N . LEU A 1 201 ? -0.709 5.210 -0.876 1.00 83.19 201 LEU A N 1
ATOM 1618 C CA . LEU A 1 201 ? -0.092 6.211 -0.006 1.00 83.19 201 LEU A CA 1
ATOM 1619 C C . LEU A 1 201 ? -0.177 5.821 1.467 1.00 83.19 201 LEU A C 1
ATOM 1621 O O . LEU A 1 201 ? 0.767 6.048 2.217 1.00 83.19 201 LEU A O 1
ATOM 1625 N N . ALA A 1 202 ? -1.315 5.266 1.878 1.00 83.94 202 ALA A N 1
ATOM 1626 C CA . ALA A 1 202 ? -1.570 4.879 3.255 1.00 83.94 202 ALA A CA 1
ATOM 1627 C C . ALA A 1 202 ? -2.629 3.777 3.312 1.00 83.94 202 ALA A C 1
ATOM 1629 O O . ALA A 1 202 ? -3.598 3.798 2.547 1.00 83.94 202 ALA A O 1
ATOM 1630 N N . VAL A 1 203 ? -2.453 2.856 4.258 1.00 86.12 203 VAL A N 1
ATOM 1631 C CA . VAL A 1 203 ? -3.420 1.808 4.595 1.00 86.12 203 VAL A CA 1
ATOM 1632 C C . VAL A 1 203 ? -3.869 2.054 6.022 1.00 86.12 203 VAL A C 1
ATOM 1634 O O . VAL A 1 203 ? -3.037 2.113 6.927 1.00 86.12 203 VAL A O 1
ATOM 1637 N N . LEU A 1 204 ? -5.169 2.242 6.217 1.00 84.25 204 LEU A N 1
ATOM 1638 C CA . LEU A 1 204 ? -5.731 2.372 7.553 1.00 84.25 204 LEU A CA 1
ATOM 1639 C C . LEU A 1 204 ? -5.966 0.988 8.168 1.00 84.25 204 LEU A C 1
ATOM 1641 O O . LEU A 1 204 ? -6.213 0.025 7.429 1.00 84.25 204 LEU A O 1
ATOM 1645 N N . PRO A 1 205 ? -5.935 0.886 9.509 1.00 85.31 205 PRO A N 1
ATOM 1646 C CA . PRO A 1 205 ? -6.380 -0.310 10.208 1.00 85.31 205 PRO A CA 1
ATOM 1647 C C . PRO A 1 205 ? -7.791 -0.707 9.779 1.00 85.31 205 PRO A C 1
ATOM 1649 O O . PRO A 1 205 ? -8.597 0.135 9.373 1.00 85.31 205 PRO A O 1
ATOM 1652 N N . THR A 1 206 ? -8.097 -1.995 9.899 1.00 84.50 206 THR A N 1
ATOM 1653 C CA . THR A 1 206 ? -9.449 -2.498 9.687 1.00 84.50 206 THR A CA 1
ATOM 1654 C C . THR A 1 206 ? -10.444 -1.757 10.575 1.00 84.50 206 THR A C 1
ATOM 1656 O O . THR A 1 206 ? -10.276 -1.698 11.793 1.00 84.50 206 THR A O 1
ATOM 1659 N N . LEU A 1 207 ? -11.505 -1.229 9.965 1.00 84.56 207 LEU A N 1
ATOM 1660 C CA . LEU A 1 207 ? -12.551 -0.506 10.680 1.00 84.56 207 LEU A CA 1
ATOM 1661 C C . LEU A 1 207 ? -13.779 -1.383 10.905 1.00 84.56 207 LEU A C 1
ATOM 1663 O O . LEU A 1 207 ? -14.243 -2.077 9.994 1.00 84.56 207 LEU A O 1
ATOM 1667 N N . THR A 1 208 ? -14.365 -1.269 12.095 1.00 85.75 208 THR A N 1
ATOM 1668 C CA . THR A 1 208 ? -15.705 -1.798 12.370 1.00 85.75 208 THR A CA 1
ATOM 1669 C C . THR A 1 208 ? -16.778 -0.932 11.703 1.00 85.75 208 THR A C 1
ATOM 1671 O O . THR A 1 208 ? -16.555 0.237 11.369 1.00 85.75 208 THR A O 1
ATOM 1674 N N . ALA A 1 209 ? -17.992 -1.468 11.545 1.00 85.06 209 ALA A N 1
ATOM 1675 C CA . ALA A 1 209 ? -19.105 -0.730 10.941 1.00 85.06 209 ALA A CA 1
ATOM 1676 C C . ALA A 1 209 ? -19.433 0.586 11.684 1.00 85.06 209 ALA A C 1
ATOM 1678 O O . ALA A 1 209 ? -19.666 1.607 11.035 1.00 85.06 209 ALA A O 1
ATOM 1679 N N . LYS A 1 210 ? -19.384 0.594 13.029 1.00 84.94 210 LYS A N 1
ATOM 1680 C CA . LYS A 1 210 ? -19.620 1.801 13.852 1.00 84.94 210 LYS A CA 1
ATOM 1681 C C . LYS A 1 210 ? -18.525 2.850 13.621 1.00 84.94 210 LYS A C 1
ATOM 1683 O O . LYS A 1 210 ? -18.833 4.024 13.432 1.00 84.94 210 LYS A O 1
ATOM 1688 N N . GLN A 1 211 ? -17.260 2.426 13.568 1.00 86.62 211 GLN A N 1
ATOM 1689 C CA . GLN A 1 211 ? -16.124 3.318 13.304 1.00 86.62 211 GLN A CA 1
ATOM 1690 C C . GLN A 1 211 ? -16.195 3.926 11.902 1.00 86.62 211 GLN A C 1
ATOM 1692 O O . GLN A 1 211 ? -15.995 5.128 11.739 1.00 86.62 211 GLN A O 1
ATOM 1697 N N . ARG A 1 212 ? -16.546 3.122 10.891 1.00 87.06 212 ARG A N 1
ATOM 1698 C CA . ARG A 1 212 ? -16.759 3.612 9.525 1.00 87.06 212 ARG A CA 1
ATOM 1699 C C . ARG A 1 212 ? -17.860 4.667 9.470 1.00 87.06 212 ARG A C 1
ATOM 1701 O O . ARG A 1 212 ? -17.630 5.728 8.900 1.00 87.06 212 ARG A O 1
ATOM 1708 N N . ALA A 1 213 ? -19.027 4.386 10.051 1.00 86.00 213 ALA A N 1
ATOM 1709 C CA . ALA A 1 213 ? -20.158 5.314 10.045 1.00 86.00 213 ALA A CA 1
ATOM 1710 C C . ALA A 1 213 ? -19.808 6.641 10.740 1.00 86.00 213 ALA A C 1
ATOM 1712 O O . ALA A 1 213 ? -20.194 7.714 10.278 1.00 86.00 213 ALA A O 1
ATOM 1713 N N . TYR A 1 214 ? -19.023 6.579 11.819 1.00 89.00 214 TYR A N 1
ATOM 1714 C CA . TYR A 1 214 ? -18.483 7.770 12.464 1.00 89.00 214 TYR A CA 1
ATOM 1715 C C . TYR A 1 214 ? -17.538 8.555 11.548 1.00 89.00 214 TYR A C 1
ATOM 1717 O O . TYR A 1 214 ? -17.707 9.758 11.375 1.00 89.00 214 TYR A O 1
ATOM 1725 N N . LEU A 1 215 ? -16.553 7.892 10.937 1.00 88.50 215 LEU A N 1
ATOM 1726 C CA . LEU A 1 215 ? -15.593 8.553 10.048 1.00 88.50 215 LEU A CA 1
ATOM 1727 C C . LEU A 1 215 ? -16.289 9.180 8.830 1.00 88.50 215 LEU A C 1
ATOM 1729 O O . LEU A 1 215 ? -15.917 10.264 8.380 1.00 88.50 215 LEU A O 1
ATOM 1733 N N . GLU A 1 216 ? -17.341 8.540 8.331 1.00 90.19 216 GLU A N 1
ATOM 1734 C CA . GLU A 1 216 ? -18.188 9.084 7.275 1.00 90.19 216 GLU A CA 1
ATOM 1735 C C . GLU A 1 216 ? -18.950 10.334 7.738 1.00 90.19 216 GLU A C 1
ATOM 1737 O O . GLU A 1 216 ? -18.920 11.352 7.045 1.00 90.19 216 GLU A O 1
ATOM 1742 N N . SER A 1 217 ? -19.548 10.313 8.935 1.00 90.19 217 SER A N 1
ATOM 1743 C CA . SER A 1 217 ? -20.317 11.452 9.460 1.00 90.19 217 SER A CA 1
ATOM 1744 C C . SER A 1 217 ? -19.456 12.682 9.760 1.00 90.19 217 SER A C 1
ATOM 1746 O O . SER A 1 217 ? -19.903 13.810 9.556 1.00 90.19 217 SER A O 1
ATOM 1748 N N . VAL A 1 218 ? -18.201 12.488 10.175 1.00 88.00 218 VAL A N 1
ATOM 1749 C CA . VAL A 1 218 ? -17.245 13.591 10.388 1.00 88.00 218 VAL A CA 1
ATOM 1750 C C . VAL A 1 218 ? -16.554 14.047 9.097 1.00 88.00 218 VAL A C 1
ATOM 1752 O O . VAL A 1 218 ? -15.689 14.920 9.144 1.00 88.00 218 VAL A O 1
ATOM 1755 N N . GLY A 1 219 ? -16.908 13.467 7.943 1.00 89.44 219 GLY A N 1
ATOM 1756 C CA . GLY A 1 219 ? -16.353 13.839 6.640 1.00 89.44 219 GLY A CA 1
ATOM 1757 C C . GLY A 1 219 ? -14.893 13.423 6.432 1.00 89.44 219 GLY A C 1
ATOM 1758 O O . GLY A 1 219 ? -14.217 13.966 5.555 1.00 89.44 219 GLY A O 1
ATOM 1759 N N . PHE A 1 220 ? -14.393 12.456 7.205 1.00 90.12 220 PHE A N 1
ATOM 1760 C CA . PHE A 1 220 ? -12.991 12.033 7.184 1.00 90.12 220 PHE A CA 1
ATOM 1761 C C . PHE A 1 220 ? -12.540 11.561 5.794 1.00 90.12 220 PHE A C 1
ATOM 1763 O O . PHE A 1 220 ? -11.478 11.958 5.319 1.00 90.12 220 PHE A O 1
ATOM 1770 N N . PHE A 1 221 ? -13.365 10.775 5.094 1.00 88.94 221 PHE A N 1
ATOM 1771 C CA . PHE A 1 221 ? -13.026 10.271 3.757 1.00 88.94 221 PHE A CA 1
ATOM 1772 C C . PHE A 1 221 ? -12.931 11.382 2.704 1.00 88.94 221 PHE A C 1
ATOM 1774 O O . PHE A 1 221 ? -12.045 11.341 1.854 1.00 88.94 221 PHE A O 1
ATOM 1781 N N . SER A 1 222 ? -13.782 12.407 2.798 1.00 89.44 222 SER A N 1
ATOM 1782 C CA . SER A 1 222 ? -13.724 13.578 1.911 1.00 89.44 222 SER A CA 1
ATOM 1783 C C . SER A 1 222 ? -12.427 14.366 2.119 1.00 89.44 222 SER A C 1
ATOM 1785 O O . SER A 1 222 ? -11.738 14.733 1.165 1.00 89.44 222 SER A O 1
ATOM 1787 N N . MET A 1 223 ? -12.024 14.547 3.380 1.00 90.31 223 MET A N 1
ATOM 1788 C CA . MET A 1 223 ? -10.741 15.160 3.726 1.00 90.31 223 MET A CA 1
ATOM 1789 C C . MET A 1 223 ? -9.551 14.333 3.215 1.00 90.31 223 MET A C 1
ATOM 1791 O O . MET A 1 223 ? -8.606 14.908 2.669 1.00 90.31 223 MET A O 1
ATOM 1795 N N . LEU A 1 224 ? -9.585 13.003 3.358 1.00 88.81 224 LEU A N 1
ATOM 1796 C CA . LEU A 1 224 ? -8.543 12.126 2.813 1.00 88.81 224 LEU A CA 1
ATOM 1797 C C . LEU A 1 224 ? -8.450 12.223 1.292 1.00 88.81 224 LEU A C 1
ATOM 1799 O O . LEU A 1 224 ? -7.347 12.262 0.752 1.00 88.81 224 LEU A O 1
ATOM 1803 N N . GLU A 1 225 ? -9.582 12.315 0.598 1.00 88.88 225 GLU A N 1
ATOM 1804 C CA . GLU A 1 225 ? -9.593 12.495 -0.849 1.00 88.88 225 GLU A CA 1
ATOM 1805 C C . GLU A 1 225 ? -8.979 13.841 -1.261 1.00 88.88 225 GLU A C 1
ATOM 1807 O O . GLU A 1 225 ? -8.167 13.894 -2.189 1.00 88.88 225 GLU A O 1
ATOM 1812 N N . GLY A 1 226 ? -9.294 14.917 -0.533 1.00 89.19 226 GLY A N 1
ATOM 1813 C CA . GLY A 1 226 ? -8.659 16.223 -0.716 1.00 89.19 226 GLY A CA 1
ATOM 1814 C C . GLY A 1 226 ? -7.143 16.170 -0.508 1.00 89.19 226 GLY A C 1
ATOM 1815 O O . GLY A 1 226 ? -6.384 16.680 -1.334 1.00 89.19 226 GLY A O 1
ATOM 1816 N N . LYS A 1 227 ? -6.683 15.480 0.543 1.00 87.56 227 LYS A N 1
ATOM 1817 C CA . LYS A 1 227 ? -5.251 15.264 0.790 1.00 87.56 227 LYS A CA 1
ATOM 1818 C C . LYS A 1 227 ? -4.583 14.445 -0.308 1.00 87.56 227 LYS A C 1
ATOM 1820 O O . LYS A 1 227 ? -3.505 14.823 -0.753 1.00 87.56 227 LYS A O 1
ATOM 1825 N N . ALA A 1 228 ? -5.212 13.368 -0.770 1.00 86.06 228 ALA A N 1
ATOM 1826 C CA . ALA A 1 228 ? -4.680 12.546 -1.853 1.00 86.06 228 ALA A CA 1
ATOM 1827 C C . ALA A 1 228 ? -4.489 13.366 -3.139 1.00 86.06 228 ALA A C 1
ATOM 1829 O O . ALA A 1 228 ? -3.440 13.277 -3.769 1.00 86.06 228 ALA A O 1
ATOM 1830 N N . ARG A 1 229 ? -5.450 14.237 -3.481 1.00 87.44 229 ARG A N 1
ATOM 1831 C CA . ARG A 1 229 ? -5.334 15.156 -4.630 1.00 87.44 229 ARG A CA 1
ATOM 1832 C C . ARG A 1 229 ? -4.193 16.159 -4.470 1.00 87.44 229 ARG A C 1
ATOM 1834 O O . ARG A 1 229 ? -3.406 16.334 -5.394 1.00 87.44 229 ARG A O 1
ATOM 1841 N N . ALA A 1 230 ? -4.072 16.784 -3.300 1.00 88.00 230 ALA A N 1
ATOM 1842 C CA . ALA A 1 230 ? -2.970 17.708 -3.026 1.00 88.00 230 ALA A CA 1
ATOM 1843 C C . ALA A 1 230 ? -1.600 17.007 -3.113 1.00 88.00 230 ALA A C 1
ATOM 1845 O O . ALA A 1 230 ? -0.618 17.590 -3.570 1.00 88.00 230 ALA A O 1
ATOM 1846 N N . MET A 1 231 ? -1.535 15.738 -2.701 1.00 86.38 231 MET A N 1
ATOM 1847 C CA . MET A 1 231 ? -0.333 14.913 -2.809 1.00 86.38 231 MET A CA 1
ATOM 1848 C C . MET A 1 231 ? -0.002 14.538 -4.256 1.00 86.38 231 MET A C 1
ATOM 1850 O O . MET A 1 231 ? 1.168 14.611 -4.621 1.00 86.38 231 MET A O 1
ATOM 1854 N N . GLU A 1 232 ? -0.994 14.197 -5.086 1.00 85.75 232 GLU A N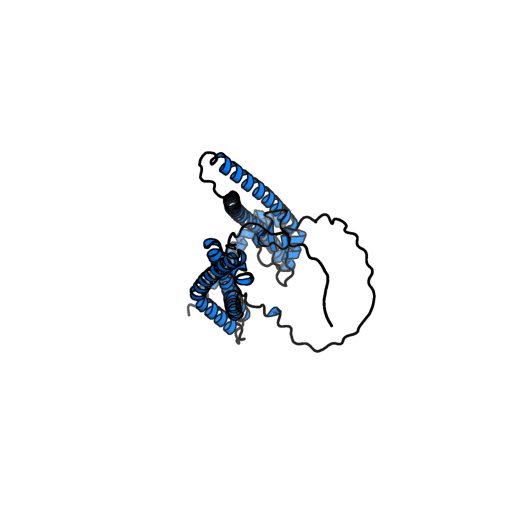 1
ATOM 1855 C CA . GLU A 1 232 ? -0.808 13.977 -6.532 1.00 85.75 232 GLU A CA 1
ATOM 1856 C C . GLU A 1 232 ? -0.213 15.210 -7.217 1.00 85.75 232 GLU A C 1
ATOM 1858 O O . GLU A 1 232 ? 0.755 15.112 -7.973 1.00 85.75 232 GLU A O 1
ATOM 1863 N N . GLU A 1 233 ? -0.762 16.387 -6.923 1.00 89.00 233 GLU A N 1
ATOM 1864 C CA . GLU A 1 233 ? -0.284 17.646 -7.490 1.00 89.00 233 GLU A CA 1
ATOM 1865 C C . GLU A 1 233 ? 1.150 17.956 -7.047 1.00 89.00 233 GLU A C 1
ATOM 1867 O O . GLU A 1 233 ? 2.001 18.294 -7.875 1.00 89.00 233 GLU A O 1
ATOM 1872 N N . LYS A 1 234 ? 1.446 17.756 -5.758 1.00 90.56 234 LYS A N 1
ATOM 1873 C CA . LYS A 1 234 ? 2.795 17.916 -5.212 1.00 90.56 234 LYS A CA 1
ATOM 1874 C C . LYS A 1 234 ? 3.788 16.921 -5.814 1.00 90.56 234 LYS A C 1
ATOM 1876 O O . LYS A 1 234 ? 4.924 17.297 -6.089 1.00 90.56 234 LYS A O 1
ATOM 1881 N N . PHE A 1 235 ? 3.369 15.675 -6.031 1.00 88.19 235 PHE A N 1
ATOM 1882 C CA . PHE A 1 235 ? 4.178 14.650 -6.688 1.00 88.19 235 PHE A CA 1
ATOM 1883 C C . PHE A 1 235 ? 4.537 15.065 -8.111 1.00 88.19 235 PHE A C 1
ATOM 1885 O O . PHE A 1 235 ? 5.716 15.080 -8.458 1.00 88.19 235 PHE A O 1
ATOM 1892 N N . ARG A 1 236 ? 3.542 15.466 -8.912 1.00 87.81 236 ARG A N 1
ATOM 1893 C CA . ARG A 1 236 ? 3.758 15.926 -10.289 1.00 87.81 236 ARG A CA 1
ATOM 1894 C C . ARG A 1 236 ? 4.745 17.093 -10.339 1.00 87.81 236 ARG A C 1
ATOM 1896 O O . ARG A 1 236 ? 5.698 17.043 -11.112 1.00 87.81 236 ARG A O 1
ATOM 1903 N N . TRP A 1 237 ? 4.545 18.088 -9.476 1.00 92.81 237 TRP A N 1
ATOM 1904 C CA . TRP A 1 237 ? 5.423 19.253 -9.380 1.00 92.81 237 TRP A CA 1
ATOM 1905 C C . TRP A 1 237 ? 6.865 18.883 -9.014 1.00 92.81 237 TRP A C 1
ATOM 1907 O O . TRP A 1 237 ? 7.805 19.350 -9.653 1.00 92.81 237 TRP A O 1
ATOM 1917 N N . GLU A 1 238 ? 7.068 18.036 -8.002 1.00 90.38 238 GLU A N 1
ATOM 1918 C CA . GLU A 1 238 ? 8.418 17.703 -7.538 1.00 90.38 238 GLU A CA 1
ATOM 1919 C C . GLU A 1 238 ? 9.163 16.800 -8.533 1.00 90.38 238 GLU A C 1
ATOM 1921 O O . GLU A 1 238 ? 10.362 16.986 -8.744 1.00 90.38 238 GLU A O 1
ATOM 1926 N N . VAL A 1 239 ? 8.459 15.883 -9.209 1.00 87.31 239 VAL A N 1
ATOM 1927 C CA . VAL A 1 239 ? 9.030 15.089 -10.309 1.00 87.31 239 VAL A CA 1
ATOM 1928 C C . VAL A 1 239 ? 9.487 15.999 -11.448 1.00 87.31 239 VAL A C 1
ATOM 1930 O O . VAL A 1 239 ? 10.619 15.870 -11.909 1.00 87.31 239 VAL A O 1
ATOM 1933 N N . GLU A 1 240 ? 8.642 16.933 -11.887 1.00 88.44 240 GLU A N 1
ATOM 1934 C CA . GLU A 1 240 ? 8.977 17.879 -12.957 1.00 88.44 240 GLU A CA 1
ATOM 1935 C C . GLU A 1 240 ? 10.163 18.771 -12.573 1.00 88.44 240 GLU A C 1
ATOM 1937 O O . GLU A 1 240 ? 11.120 18.916 -13.338 1.00 88.44 240 GLU A O 1
ATOM 1942 N N . LYS A 1 241 ? 10.154 19.302 -11.348 1.00 93.00 241 LYS A N 1
ATOM 1943 C CA . LYS A 1 241 ? 11.246 20.106 -10.799 1.00 93.00 241 LYS A CA 1
ATOM 1944 C C . LYS A 1 241 ? 12.566 19.334 -10.782 1.00 93.00 241 LYS A C 1
ATOM 1946 O O . LYS A 1 241 ? 13.565 19.850 -11.279 1.00 93.00 241 LYS A O 1
ATOM 1951 N N . GLN A 1 242 ? 12.584 18.104 -10.264 1.00 88.06 242 GLN A N 1
ATOM 1952 C CA . GLN A 1 242 ? 13.797 17.282 -10.234 1.00 88.06 242 GLN A CA 1
ATOM 1953 C C . GLN A 1 242 ? 14.263 16.877 -11.634 1.00 88.06 242 GLN A C 1
ATOM 1955 O O . GLN A 1 242 ? 15.467 16.889 -11.885 1.00 88.06 242 GLN A O 1
ATOM 1960 N N . MET A 1 243 ? 13.344 16.584 -12.561 1.00 86.12 243 MET A N 1
ATOM 1961 C CA . MET A 1 243 ? 13.698 16.346 -13.963 1.00 86.12 243 MET A CA 1
ATOM 1962 C C . MET A 1 243 ? 14.394 17.568 -14.561 1.00 86.12 243 MET A C 1
ATOM 1964 O O . MET A 1 243 ? 15.472 17.440 -15.130 1.00 86.12 243 MET A O 1
ATOM 1968 N N . MET A 1 244 ? 13.826 18.764 -14.393 1.00 86.62 244 MET A N 1
ATOM 1969 C CA . MET A 1 244 ? 14.415 20.002 -14.910 1.00 86.62 244 MET A CA 1
ATOM 1970 C C . MET A 1 244 ? 15.783 20.293 -14.292 1.00 86.62 244 MET A C 1
ATOM 1972 O O . MET A 1 244 ? 16.694 20.723 -14.998 1.00 86.62 244 MET A O 1
ATOM 1976 N N . THR A 1 245 ? 15.958 20.044 -12.993 1.00 88.12 245 THR A N 1
ATOM 1977 C CA . THR A 1 245 ? 17.264 20.162 -12.337 1.00 88.12 245 THR A CA 1
ATOM 1978 C C . THR A 1 245 ? 18.258 19.155 -12.907 1.00 88.12 245 THR A C 1
ATOM 1980 O O . THR A 1 245 ? 19.365 19.555 -13.257 1.00 88.12 245 THR A O 1
ATOM 1983 N N . HIS A 1 246 ? 17.873 17.886 -13.052 1.00 83.81 246 HIS A N 1
ATOM 1984 C CA . HIS A 1 246 ? 18.729 16.847 -13.622 1.00 83.81 246 HIS A CA 1
ATOM 1985 C C . HIS A 1 246 ? 19.174 17.210 -15.046 1.00 83.81 246 HIS A C 1
ATOM 1987 O O . HIS A 1 246 ? 20.369 17.208 -15.332 1.00 83.81 246 HIS A O 1
ATOM 1993 N N . TRP A 1 247 ? 18.240 17.635 -15.904 1.00 83.31 247 TRP A N 1
ATOM 1994 C CA . TRP A 1 247 ? 18.555 18.044 -17.272 1.00 83.31 247 TRP A CA 1
ATOM 1995 C C . TRP A 1 247 ? 19.461 19.270 -17.332 1.00 83.31 247 TRP A C 1
ATOM 1997 O O . TRP A 1 247 ? 20.393 19.267 -18.121 1.00 83.31 247 TRP A O 1
ATOM 2007 N N . ARG A 1 248 ? 19.262 20.286 -16.479 1.00 83.00 248 ARG A N 1
ATOM 2008 C CA . ARG A 1 248 ? 20.127 21.484 -16.453 1.00 83.00 248 ARG A CA 1
ATOM 2009 C C . ARG A 1 248 ? 21.578 21.188 -16.072 1.00 83.00 248 ARG A C 1
ATOM 2011 O O . ARG A 1 248 ? 22.457 21.909 -16.525 1.00 83.00 248 ARG A O 1
ATOM 2018 N N . HIS A 1 249 ? 21.827 20.174 -15.243 1.00 79.12 249 HIS A N 1
ATOM 2019 C CA . HIS A 1 249 ? 23.176 19.854 -14.756 1.00 79.12 249 HIS A CA 1
ATOM 2020 C C . HIS A 1 249 ? 23.908 18.812 -15.618 1.00 79.12 249 HIS A C 1
ATOM 2022 O O . HIS A 1 249 ? 25.120 18.674 -15.486 1.00 79.12 249 HIS A O 1
ATOM 2028 N N . HIS A 1 250 ? 23.203 18.101 -16.505 1.00 68.50 250 HIS A N 1
ATOM 2029 C CA . HIS A 1 250 ? 23.770 17.037 -17.345 1.00 68.50 250 HIS A CA 1
ATOM 2030 C C . HIS A 1 250 ? 23.813 17.358 -18.849 1.00 68.50 250 HIS A C 1
ATOM 2032 O O . HIS A 1 250 ? 24.075 16.463 -19.647 1.00 68.50 250 HIS A O 1
ATOM 2038 N N . VAL A 1 251 ? 23.624 18.622 -19.252 1.00 56.12 251 VAL A N 1
ATOM 2039 C CA . VAL A 1 251 ? 23.684 19.034 -20.672 1.00 56.12 251 VAL A CA 1
ATOM 2040 C C . VAL A 1 251 ? 25.068 18.794 -21.308 1.00 56.12 251 VAL A C 1
ATOM 2042 O O . VAL A 1 251 ? 25.137 18.545 -22.508 1.00 56.12 251 VAL A O 1
ATOM 2045 N N . ASP A 1 252 ? 26.155 18.786 -20.527 1.00 53.28 252 ASP A N 1
ATOM 2046 C CA . ASP A 1 252 ? 27.526 18.820 -21.072 1.00 53.28 252 ASP A CA 1
ATOM 2047 C C . ASP A 1 252 ? 28.292 17.482 -21.077 1.00 53.28 252 ASP A C 1
ATOM 2049 O O . ASP A 1 252 ? 29.440 17.434 -21.519 1.00 53.28 252 ASP A O 1
ATOM 2053 N N . ILE A 1 253 ? 27.704 16.369 -20.622 1.00 50.47 253 ILE A N 1
ATOM 2054 C CA . ILE A 1 253 ? 28.423 15.084 -20.557 1.00 50.47 253 ILE A CA 1
ATOM 2055 C C . ILE A 1 253 ? 27.736 14.062 -21.461 1.00 50.47 253 ILE A C 1
ATOM 2057 O O . ILE A 1 253 ? 26.630 13.614 -21.188 1.00 50.47 253 ILE A O 1
ATOM 2061 N N . PHE A 1 254 ? 28.442 13.666 -22.523 1.00 44.78 254 PHE A N 1
ATOM 2062 C CA . PHE A 1 254 ? 28.083 12.729 -23.601 1.00 44.78 254 PHE A CA 1
ATOM 2063 C C . PHE A 1 254 ? 27.636 11.303 -23.184 1.00 44.78 254 PHE A C 1
ATOM 2065 O O . PHE A 1 254 ? 27.580 10.403 -24.021 1.00 44.78 254 PHE A O 1
ATOM 2072 N N . ALA A 1 255 ? 27.287 11.063 -21.922 1.00 57.59 255 ALA A N 1
ATOM 2073 C CA . ALA A 1 255 ? 26.651 9.834 -21.468 1.00 57.59 255 ALA A CA 1
ATOM 2074 C C . ALA A 1 255 ? 25.131 10.052 -21.412 1.00 57.59 255 ALA A C 1
ATOM 2076 O O . ALA A 1 255 ? 24.590 10.445 -20.382 1.00 57.59 255 ALA A O 1
ATOM 2077 N N . MET A 1 256 ? 24.439 9.824 -22.533 1.00 66.12 256 MET A N 1
ATOM 2078 C CA . MET A 1 256 ? 22.974 9.855 -22.556 1.00 66.12 256 MET A CA 1
ATOM 2079 C C . MET A 1 256 ? 22.419 8.672 -21.753 1.00 66.12 256 MET A C 1
ATOM 2081 O O . MET A 1 256 ? 22.232 7.578 -22.287 1.00 66.12 256 MET A O 1
ATOM 2085 N N . GLU A 1 257 ? 22.162 8.885 -20.461 1.00 72.06 257 GLU A N 1
ATOM 2086 C CA . GLU A 1 257 ? 21.227 8.039 -19.720 1.00 72.06 257 GLU A CA 1
ATOM 2087 C C . GLU A 1 257 ? 19.867 8.059 -20.432 1.00 72.06 257 GLU A C 1
ATOM 2089 O O . GLU A 1 257 ? 19.419 9.097 -20.922 1.00 72.06 257 GLU A O 1
ATOM 2094 N N . ASP A 1 258 ? 19.205 6.901 -20.496 1.00 81.00 258 ASP A N 1
ATOM 2095 C CA . ASP A 1 258 ? 17.851 6.792 -21.039 1.00 81.00 258 ASP A CA 1
ATOM 2096 C C . ASP A 1 258 ? 16.913 7.749 -20.269 1.00 81.00 258 ASP A C 1
ATOM 2098 O O . ASP A 1 258 ? 16.717 7.558 -19.060 1.00 81.00 258 ASP A O 1
ATOM 2102 N N . PRO A 1 259 ? 16.291 8.748 -20.932 1.00 80.19 259 PRO A N 1
ATOM 2103 C CA . PRO A 1 259 ? 15.377 9.692 -20.290 1.00 80.19 259 PRO A CA 1
ATOM 2104 C C . PRO A 1 259 ? 14.261 9.005 -19.496 1.00 80.19 259 PRO A C 1
ATOM 2106 O O . PRO A 1 259 ? 13.839 9.502 -18.449 1.00 80.19 259 PRO A O 1
ATOM 2109 N N . GLN A 1 260 ? 13.809 7.829 -19.947 1.00 79.00 260 GLN A N 1
ATOM 2110 C CA . GLN A 1 260 ? 12.801 7.053 -19.230 1.00 79.00 260 GLN A CA 1
ATOM 2111 C C . GLN A 1 260 ? 13.356 6.374 -17.976 1.00 79.00 260 GLN A C 1
ATOM 2113 O O . GLN A 1 260 ? 12.623 6.172 -17.006 1.00 79.00 260 GLN A O 1
ATOM 2118 N N . ALA A 1 261 ? 14.628 5.976 -17.965 1.00 82.69 261 ALA A N 1
ATOM 2119 C CA . ALA A 1 261 ? 15.276 5.435 -16.775 1.00 82.69 261 ALA A CA 1
ATOM 2120 C C . ALA A 1 261 ? 15.437 6.521 -15.699 1.00 82.69 261 ALA A C 1
ATOM 2122 O O . ALA A 1 261 ? 15.087 6.284 -14.539 1.00 82.69 261 ALA A O 1
ATOM 2123 N N . VAL A 1 262 ? 15.856 7.724 -16.102 1.00 83.94 262 VAL A N 1
ATOM 2124 C CA . VAL A 1 262 ? 15.966 8.905 -15.231 1.00 83.94 262 VAL A CA 1
ATOM 2125 C C . VAL A 1 262 ? 14.606 9.281 -14.648 1.00 83.94 262 VAL A C 1
ATOM 2127 O O . VAL A 1 262 ? 14.460 9.388 -13.429 1.00 83.94 262 VAL A O 1
ATOM 2130 N N . GLN A 1 263 ? 13.581 9.407 -15.495 1.00 83.31 263 GLN A N 1
ATOM 2131 C CA . GLN A 1 263 ? 12.226 9.735 -15.055 1.00 83.31 263 GLN A CA 1
ATOM 2132 C C . GLN A 1 263 ? 11.695 8.704 -14.051 1.00 83.31 263 GLN A C 1
ATOM 2134 O O . GLN A 1 263 ? 11.185 9.082 -12.998 1.00 83.31 263 GLN A O 1
ATOM 2139 N N . ARG A 1 264 ? 11.866 7.402 -14.325 1.00 82.75 264 ARG A N 1
ATOM 2140 C CA . ARG A 1 264 ? 11.445 6.327 -13.409 1.00 82.75 264 ARG A CA 1
ATOM 2141 C C . ARG A 1 264 ? 12.188 6.372 -12.077 1.00 82.75 264 ARG A C 1
ATOM 2143 O O . ARG A 1 264 ? 11.596 6.072 -11.041 1.00 82.75 264 ARG A O 1
ATOM 2150 N N . ARG A 1 265 ? 13.477 6.723 -12.083 1.00 86.25 265 ARG A N 1
ATOM 2151 C CA . ARG A 1 265 ? 14.270 6.880 -10.860 1.00 86.25 265 ARG A CA 1
ATOM 2152 C C . ARG A 1 265 ? 13.756 8.051 -10.022 1.00 86.25 265 ARG A C 1
ATOM 2154 O O . ARG A 1 265 ? 13.449 7.842 -8.852 1.00 86.25 265 ARG A O 1
ATOM 2161 N N . ILE A 1 266 ? 13.585 9.223 -10.632 1.00 86.56 266 ILE A N 1
ATOM 2162 C CA . ILE A 1 266 ? 13.063 10.427 -9.969 1.00 86.56 266 ILE A CA 1
ATOM 2163 C C . ILE A 1 266 ? 11.656 10.172 -9.417 1.00 86.56 266 ILE A C 1
ATOM 2165 O O . ILE A 1 266 ? 11.399 10.415 -8.242 1.00 86.56 266 ILE A O 1
ATOM 2169 N N . GLN A 1 267 ? 10.755 9.595 -10.219 1.00 85.75 267 GLN A N 1
ATOM 2170 C CA . GLN A 1 267 ? 9.408 9.222 -9.772 1.00 85.75 267 GLN A CA 1
ATOM 2171 C C . GLN A 1 267 ? 9.435 8.272 -8.571 1.00 85.75 267 GLN A C 1
ATOM 2173 O O . GLN A 1 267 ? 8.614 8.405 -7.667 1.00 85.75 267 GLN A O 1
ATOM 2178 N N . ARG A 1 268 ? 10.379 7.325 -8.530 1.00 83.88 268 ARG A N 1
ATOM 2179 C CA . ARG A 1 268 ? 10.523 6.395 -7.404 1.00 83.88 268 ARG A CA 1
ATOM 2180 C C . ARG A 1 268 ? 11.021 7.096 -6.141 1.00 83.88 268 ARG A C 1
ATOM 2182 O O . ARG A 1 268 ? 10.485 6.833 -5.069 1.00 83.88 268 ARG A O 1
ATOM 2189 N N . GLU A 1 269 ? 12.028 7.958 -6.261 1.00 87.19 269 GLU A N 1
ATOM 2190 C CA . GLU A 1 269 ? 12.602 8.701 -5.132 1.00 87.19 269 GLU A CA 1
ATOM 2191 C C . GLU A 1 269 ? 11.573 9.679 -4.543 1.00 87.19 269 GLU A C 1
ATOM 2193 O O . GLU A 1 269 ? 11.239 9.580 -3.360 1.00 87.19 269 GLU A O 1
ATOM 2198 N N . VAL A 1 270 ? 10.973 10.524 -5.388 1.00 88.00 270 VAL A N 1
ATOM 2199 C CA . VAL A 1 270 ? 9.913 11.467 -4.995 1.00 88.00 270 VAL A CA 1
ATOM 2200 C C . VAL A 1 270 ? 8.689 10.726 -4.455 1.00 88.00 270 VAL A C 1
ATOM 2202 O O . VAL A 1 270 ? 8.121 11.108 -3.432 1.00 88.00 270 VAL A O 1
ATOM 2205 N N . GLY A 1 271 ? 8.283 9.640 -5.117 1.00 85.31 271 GLY A N 1
ATOM 2206 C CA . GLY A 1 271 ? 7.127 8.840 -4.720 1.00 85.31 271 GLY A CA 1
ATOM 2207 C C . GLY A 1 271 ? 7.302 8.189 -3.352 1.00 85.31 271 GLY A C 1
ATOM 2208 O O . GLY A 1 271 ? 6.353 8.163 -2.570 1.00 85.31 271 GLY A O 1
ATOM 2209 N N . LYS A 1 272 ? 8.509 7.708 -3.032 1.00 86.88 272 LYS A N 1
ATOM 2210 C CA . LYS A 1 272 ? 8.826 7.158 -1.710 1.00 86.88 272 LYS A CA 1
ATOM 2211 C C . LYS A 1 272 ? 8.762 8.237 -0.628 1.00 86.88 272 LYS A C 1
ATOM 2213 O O . LYS A 1 272 ? 8.055 8.057 0.355 1.00 86.88 272 LYS A O 1
ATOM 2218 N N . GLU A 1 273 ? 9.428 9.372 -0.833 1.00 88.25 273 GLU A N 1
ATOM 2219 C CA . GLU A 1 273 ? 9.450 10.462 0.152 1.00 88.25 273 GLU A CA 1
ATOM 2220 C C . GLU A 1 273 ? 8.043 11.006 0.448 1.00 88.25 273 GLU A C 1
ATOM 2222 O O . GLU A 1 273 ? 7.673 11.249 1.600 1.00 88.25 273 GLU A O 1
ATOM 2227 N N . LEU A 1 274 ? 7.236 11.191 -0.599 1.00 85.75 274 LEU A N 1
ATOM 2228 C CA . LEU A 1 274 ? 5.866 11.671 -0.461 1.00 85.75 274 LEU A CA 1
ATOM 2229 C C . LEU A 1 274 ? 4.944 10.633 0.178 1.00 85.75 274 LEU A C 1
ATOM 2231 O O . LEU A 1 274 ? 4.096 11.019 0.984 1.00 85.75 274 LEU A O 1
ATOM 2235 N N . ARG A 1 275 ? 5.122 9.341 -0.124 1.00 85.62 275 ARG A N 1
ATOM 2236 C CA . ARG A 1 275 ? 4.401 8.253 0.549 1.00 85.62 275 ARG A CA 1
ATOM 2237 C C . ARG A 1 275 ? 4.676 8.270 2.048 1.00 85.62 275 ARG A C 1
ATOM 2239 O O . ARG A 1 275 ? 3.721 8.350 2.811 1.00 85.62 275 ARG A O 1
ATOM 2246 N N . ASP A 1 276 ? 5.942 8.276 2.459 1.00 87.88 276 ASP A N 1
ATOM 2247 C CA . ASP A 1 276 ? 6.321 8.224 3.876 1.00 87.88 276 ASP A CA 1
ATOM 2248 C C . ASP A 1 276 ? 5.729 9.422 4.647 1.00 87.88 276 ASP A C 1
ATOM 2250 O O . ASP A 1 276 ? 5.111 9.265 5.701 1.00 87.88 276 ASP A O 1
ATOM 2254 N N . LYS A 1 277 ? 5.811 10.631 4.070 1.00 89.00 277 LYS A N 1
ATOM 2255 C CA . LYS A 1 277 ? 5.192 11.840 4.644 1.00 89.00 277 LYS A CA 1
ATOM 2256 C C . LYS A 1 277 ? 3.667 11.747 4.711 1.00 89.00 277 LYS A C 1
ATOM 2258 O O . LYS A 1 277 ? 3.068 12.200 5.687 1.00 89.00 277 LYS A O 1
ATOM 2263 N N . CYS A 1 278 ? 3.029 11.209 3.674 1.00 85.19 278 CYS A N 1
ATOM 2264 C CA . CYS A 1 278 ? 1.578 11.066 3.627 1.00 85.19 278 CYS A CA 1
ATOM 2265 C C . CYS A 1 278 ? 1.088 10.051 4.653 1.00 85.19 278 CYS A C 1
ATOM 2267 O O . CYS A 1 278 ? 0.147 10.350 5.381 1.00 85.19 278 CYS A O 1
ATOM 2269 N N . GLN A 1 279 ? 1.756 8.903 4.756 1.00 87.19 279 GLN A N 1
ATOM 2270 C CA . GLN A 1 279 ? 1.421 7.855 5.708 1.00 87.19 279 GLN A CA 1
ATOM 2271 C C . GLN A 1 279 ? 1.419 8.393 7.139 1.00 87.19 279 GLN A C 1
ATOM 2273 O O . GLN A 1 279 ? 0.413 8.251 7.828 1.00 87.19 279 GLN A O 1
ATOM 2278 N N . VAL A 1 280 ? 2.479 9.100 7.547 1.00 88.44 280 VAL A N 1
ATOM 2279 C CA . VAL A 1 280 ? 2.562 9.718 8.883 1.00 88.44 280 VAL A CA 1
ATOM 2280 C C . VAL A 1 280 ? 1.417 10.707 9.117 1.00 88.44 280 VAL A C 1
ATOM 2282 O O . VAL A 1 280 ? 0.782 10.684 10.165 1.00 88.44 280 VAL A O 1
ATOM 2285 N N . GLN A 1 281 ? 1.101 11.559 8.137 1.00 88.19 281 GLN A N 1
ATOM 2286 C CA . GLN A 1 281 ? 0.010 12.527 8.282 1.00 88.19 281 GLN A CA 1
ATOM 2287 C C . GLN A 1 281 ? -1.377 11.884 8.320 1.00 88.19 281 GLN A C 1
ATOM 2289 O O . GLN A 1 281 ? -2.252 12.358 9.039 1.00 88.19 281 GLN A O 1
ATOM 2294 N N . VAL A 1 282 ? -1.617 10.870 7.489 1.00 86.56 282 VAL A N 1
ATOM 2295 C CA . VAL A 1 282 ? -2.893 10.150 7.452 1.00 86.56 282 VAL A CA 1
ATOM 2296 C C . VAL A 1 282 ? -3.089 9.402 8.763 1.00 86.56 282 VAL A C 1
ATOM 2298 O O . VAL A 1 282 ? -4.184 9.454 9.315 1.00 86.56 282 VAL A O 1
ATOM 2301 N N . GLN A 1 283 ? -2.029 8.783 9.281 1.00 87.50 283 GLN A N 1
ATOM 2302 C CA . GLN A 1 283 ? -2.047 8.085 10.557 1.00 87.50 283 GLN A CA 1
ATOM 2303 C C . GLN A 1 283 ? -2.298 9.041 11.732 1.00 87.50 283 GLN A C 1
ATOM 2305 O O . GLN A 1 283 ? -3.223 8.798 12.496 1.00 87.50 283 GLN A O 1
ATOM 2310 N N . ASP A 1 284 ? -1.600 10.177 11.808 1.00 88.44 284 ASP A N 1
ATOM 2311 C CA . ASP A 1 284 ? -1.831 11.203 12.842 1.00 88.44 284 ASP A CA 1
ATOM 2312 C C . ASP A 1 284 ? -3.281 11.723 12.839 1.00 88.44 284 ASP A C 1
ATOM 2314 O O . ASP A 1 284 ? -3.921 11.870 13.881 1.00 88.44 284 ASP A O 1
ATOM 2318 N N . ILE A 1 285 ? -3.841 11.984 11.655 1.00 88.25 285 ILE A N 1
ATOM 2319 C CA . ILE A 1 285 ? -5.225 12.455 11.547 1.00 88.25 285 ILE A CA 1
ATOM 2320 C C . ILE A 1 285 ? -6.210 11.347 11.920 1.00 88.25 285 ILE A C 1
ATOM 2322 O O . ILE A 1 285 ? -7.207 11.610 12.595 1.00 88.25 285 ILE A O 1
ATOM 2326 N N . PHE A 1 286 ? -5.942 10.117 11.488 1.00 87.94 286 PHE A N 1
ATOM 2327 C CA . PHE A 1 286 ? -6.749 8.960 11.838 1.00 87.94 286 PHE A CA 1
ATOM 2328 C C . PHE A 1 286 ? -6.778 8.742 13.353 1.00 87.94 286 PHE A C 1
ATOM 2330 O O . PHE A 1 286 ? -7.864 8.695 13.926 1.00 87.94 286 PHE A O 1
ATOM 2337 N N . GLU A 1 287 ? -5.616 8.704 14.005 1.00 87.31 287 GLU A N 1
ATOM 2338 C CA . GLU A 1 287 ? -5.481 8.561 15.457 1.00 87.31 287 GLU A CA 1
ATOM 2339 C C . GLU A 1 287 ? -6.267 9.659 16.185 1.00 87.31 287 GLU A C 1
ATOM 2341 O O . GLU A 1 287 ? -7.117 9.353 17.017 1.00 87.31 287 GLU A O 1
ATOM 2346 N N . LYS A 1 288 ? -6.136 10.926 15.770 1.00 86.62 288 LYS A N 1
ATOM 2347 C CA . LYS A 1 288 ? -6.915 12.044 16.339 1.00 86.62 288 LYS A CA 1
ATOM 2348 C C . LYS A 1 288 ? -8.430 11.847 16.255 1.00 86.62 288 LYS A C 1
ATOM 2350 O O . LYS A 1 288 ? -9.149 12.202 17.194 1.00 86.62 288 LYS A O 1
ATOM 2355 N N . HIS A 1 289 ? -8.939 11.329 15.137 1.00 86.88 289 HIS A N 1
ATOM 2356 C CA . HIS A 1 289 ? -10.369 11.048 14.989 1.00 86.88 289 HIS A CA 1
ATOM 2357 C C . HIS A 1 289 ? -10.803 9.824 15.800 1.00 86.88 289 HIS A C 1
ATOM 2359 O O . HIS A 1 289 ? -11.878 9.847 16.401 1.00 86.88 289 HIS A O 1
ATOM 2365 N N . MET A 1 290 ? -9.969 8.789 15.864 1.00 86.06 290 MET A N 1
ATOM 2366 C CA . MET A 1 290 ? -10.259 7.571 16.614 1.00 86.06 290 MET A CA 1
ATOM 2367 C C . MET A 1 290 ? -10.241 7.796 18.124 1.00 86.06 290 MET A C 1
ATOM 2369 O O . MET A 1 290 ? -11.159 7.332 18.793 1.00 86.06 290 MET A O 1
ATOM 2373 N N . SER A 1 291 ? -9.304 8.583 18.660 1.00 82.31 291 SER A N 1
ATOM 2374 C CA . SER A 1 291 ? -9.306 8.976 20.077 1.00 82.31 291 SER A CA 1
ATOM 2375 C C . SER A 1 291 ? -10.574 9.754 20.438 1.00 82.31 291 SER A C 1
ATOM 2377 O O . SER A 1 291 ? -11.157 9.561 21.503 1.00 82.31 291 SER A O 1
ATOM 2379 N N . LYS A 1 292 ? -11.063 10.607 19.527 1.00 84.00 292 LYS A N 1
ATOM 2380 C CA . LYS A 1 292 ? -12.324 11.332 19.731 1.00 84.00 292 LYS A CA 1
ATOM 2381 C C . LYS A 1 292 ? -13.532 10.391 19.744 1.00 84.00 292 LYS A C 1
ATOM 2383 O O . LYS A 1 292 ? -14.409 10.560 20.587 1.00 84.00 292 LYS A O 1
ATOM 2388 N N . LEU A 1 293 ? -13.580 9.419 18.832 1.00 83.44 293 LEU A N 1
ATOM 2389 C CA . LEU A 1 293 ? -14.627 8.396 18.824 1.00 83.44 293 LEU A CA 1
ATOM 2390 C C . LEU A 1 293 ? -14.581 7.542 20.092 1.00 83.44 293 LEU A C 1
ATOM 2392 O O . LEU A 1 293 ? -15.623 7.280 20.680 1.00 83.44 293 LEU A O 1
ATOM 2396 N N . PHE A 1 294 ? -13.389 7.133 20.522 1.00 81.50 294 PHE A N 1
ATOM 2397 C CA . PHE A 1 294 ? -13.203 6.339 21.731 1.00 81.50 294 PHE A CA 1
ATOM 2398 C C . PHE A 1 294 ? -13.820 7.033 22.951 1.00 81.50 294 PHE A C 1
ATOM 2400 O O . PHE A 1 294 ? -14.642 6.436 23.642 1.00 81.50 294 PHE A O 1
ATOM 2407 N N . LEU A 1 295 ? -13.530 8.322 23.152 1.00 80.44 295 LEU A N 1
ATOM 2408 C CA . LEU A 1 295 ? -14.124 9.098 24.245 1.00 80.44 295 LEU A CA 1
ATOM 2409 C C . LEU A 1 295 ? -15.650 9.184 24.161 1.00 80.44 295 LEU A C 1
ATOM 2411 O O . LEU A 1 295 ? -16.323 9.118 25.187 1.00 80.44 295 LEU A O 1
ATOM 2415 N N . GLN A 1 296 ? -16.205 9.307 22.953 1.00 81.44 296 GLN A N 1
ATOM 2416 C CA . GLN A 1 296 ? -17.655 9.293 22.764 1.00 81.44 296 GLN A CA 1
ATOM 2417 C C . GLN A 1 296 ? -18.266 7.937 23.122 1.00 81.44 296 GLN A C 1
ATOM 2419 O O . GLN A 1 296 ? -19.281 7.906 23.807 1.00 81.44 296 GLN A O 1
ATOM 2424 N N . VAL A 1 297 ? -17.645 6.831 22.704 1.00 80.69 297 VAL A N 1
ATOM 2425 C CA . VAL A 1 297 ? -18.128 5.476 23.014 1.00 80.69 297 VAL A CA 1
ATOM 2426 C C . VAL A 1 297 ? -18.090 5.216 24.517 1.00 80.69 297 VAL A C 1
ATOM 2428 O O . VAL A 1 297 ? -19.093 4.779 25.070 1.00 80.69 297 VAL A O 1
ATOM 2431 N N . VAL A 1 298 ? -16.985 5.551 25.189 1.00 77.75 298 VAL A N 1
ATOM 2432 C CA . VAL A 1 298 ? -16.873 5.402 26.648 1.00 77.75 298 VAL A CA 1
ATOM 2433 C C . VAL A 1 298 ? -17.931 6.247 27.357 1.00 77.75 298 VAL A C 1
ATOM 2435 O O . VAL A 1 298 ? -18.607 5.765 28.256 1.00 77.75 298 VAL A O 1
ATOM 2438 N N . ALA A 1 299 ? -18.146 7.494 26.940 1.00 80.19 299 ALA A N 1
ATOM 2439 C CA . ALA A 1 299 ? -19.180 8.322 27.550 1.00 80.19 299 ALA A CA 1
ATOM 2440 C C . ALA A 1 299 ? -20.597 7.767 27.336 1.00 80.19 299 ALA A C 1
ATOM 2442 O O . ALA A 1 299 ? -21.377 7.728 28.285 1.00 80.19 299 ALA A O 1
ATOM 2443 N N . GLU A 1 300 ? -20.910 7.283 26.128 1.00 82.44 300 GLU A N 1
ATOM 2444 C CA . GLU A 1 300 ? -22.180 6.612 25.822 1.00 82.44 300 GLU A CA 1
ATOM 2445 C C . GLU A 1 300 ? -22.409 5.386 26.717 1.00 82.44 300 GLU A C 1
ATOM 2447 O O . GLU A 1 300 ? -23.495 5.242 27.279 1.00 82.44 300 GLU A O 1
ATOM 2452 N N . GLU A 1 301 ? -21.397 4.531 26.885 1.00 79.81 301 GLU A N 1
ATOM 2453 C CA . GLU A 1 301 ? -21.467 3.333 27.736 1.00 79.81 301 GLU A CA 1
ATOM 2454 C C . GLU A 1 301 ? -21.732 3.672 29.206 1.00 79.81 301 GLU A C 1
ATOM 2456 O O . GLU A 1 301 ? -22.435 2.941 29.901 1.00 79.81 301 GLU A O 1
ATOM 2461 N N . TRP A 1 302 ? -21.226 4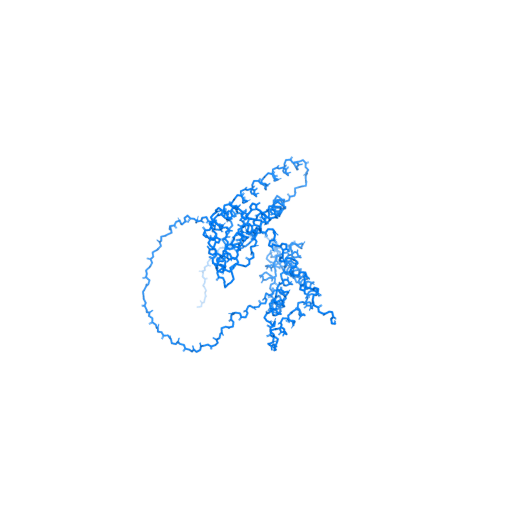.815 29.666 1.00 80.44 302 TRP A N 1
ATOM 2462 C CA . TRP A 1 302 ? -21.427 5.309 31.026 1.00 80.44 302 TRP A CA 1
ATOM 2463 C C . TRP A 1 302 ? -22.699 6.162 31.170 1.00 80.44 302 TRP A C 1
ATOM 2465 O O . TRP A 1 302 ? -22.965 6.709 32.240 1.00 80.44 302 TRP A O 1
ATOM 2475 N N . GLY A 1 303 ? -23.498 6.295 30.103 1.00 82.31 303 GLY A N 1
ATOM 2476 C CA . GLY A 1 303 ? -24.717 7.108 30.086 1.00 82.31 303 GLY A CA 1
ATOM 2477 C C . GLY A 1 303 ? -24.462 8.619 30.151 1.00 82.31 303 GLY A C 1
ATOM 2478 O O . GLY A 1 303 ? -25.387 9.394 30.402 1.00 82.31 303 GLY A O 1
ATOM 2479 N N . ILE A 1 304 ? -23.222 9.054 29.923 1.00 85.25 304 ILE A N 1
ATOM 2480 C CA . ILE A 1 304 ? -22.800 10.452 29.950 1.00 85.25 304 ILE A CA 1
ATOM 2481 C C . ILE A 1 304 ? -22.933 11.026 28.539 1.00 85.25 304 ILE A C 1
ATOM 2483 O O . ILE A 1 304 ? -22.276 10.597 27.593 1.00 85.25 304 ILE A O 1
ATOM 2487 N N . LYS A 1 305 ? -23.763 12.057 28.383 1.00 84.31 305 LYS A N 1
ATOM 2488 C CA . LYS A 1 305 ? -23.824 12.821 27.133 1.00 84.31 305 LYS A CA 1
ATOM 2489 C C . LYS A 1 305 ? -22.701 13.853 27.126 1.00 84.31 305 LYS A C 1
ATOM 2491 O O . LYS A 1 305 ? -22.866 14.934 27.678 1.00 84.31 305 LYS A O 1
ATOM 2496 N N . LEU A 1 306 ? -21.569 13.523 26.506 1.00 79.19 306 LEU A N 1
ATOM 2497 C CA . LEU A 1 306 ? -20.515 14.507 26.256 1.00 79.19 306 LEU A CA 1
ATOM 2498 C C . LEU A 1 306 ? -20.942 15.453 25.129 1.00 79.19 306 LEU A C 1
ATOM 2500 O O . LEU A 1 306 ? -21.021 15.056 23.963 1.00 79.19 306 LEU A O 1
ATOM 2504 N N . GLY A 1 307 ? -21.207 16.710 25.476 1.00 81.44 307 GLY A N 1
ATOM 2505 C CA . GLY A 1 307 ? -21.370 17.789 24.514 1.00 81.44 307 GLY A CA 1
ATOM 2506 C C . GLY A 1 307 ? -20.032 18.233 23.916 1.00 81.44 307 GLY A C 1
ATOM 2507 O O . GLY A 1 307 ? -18.959 17.676 24.173 1.00 81.44 307 GLY A O 1
ATOM 2508 N N . HIS A 1 308 ? -20.089 19.250 23.053 1.00 80.38 308 HIS A N 1
ATOM 2509 C CA . HIS A 1 308 ? -18.889 19.796 22.414 1.00 80.38 308 HIS A CA 1
ATOM 2510 C C . HIS A 1 308 ? -17.936 20.442 23.432 1.00 80.38 308 HIS A C 1
ATOM 2512 O O . HIS A 1 308 ? -16.718 20.323 23.297 1.00 80.38 308 HIS A O 1
ATOM 2518 N N . GLU A 1 309 ? -18.485 21.113 24.445 1.00 82.75 309 GLU A N 1
ATOM 2519 C CA . GLU A 1 309 ? -17.718 21.846 25.455 1.00 82.75 309 GLU A CA 1
ATOM 2520 C C . GLU A 1 309 ? -16.976 20.898 26.398 1.00 82.75 309 GLU A C 1
ATOM 2522 O O . GLU A 1 309 ? -15.785 21.090 26.649 1.00 82.75 309 GLU A O 1
ATOM 2527 N N . GLU A 1 310 ? -17.627 19.820 26.833 1.00 83.44 310 GLU A N 1
ATOM 2528 C CA . GLU A 1 310 ? -17.020 18.791 27.675 1.00 83.44 310 GLU A CA 1
ATOM 2529 C C . GLU A 1 310 ? -15.917 18.046 26.919 1.00 83.44 310 GLU A C 1
ATOM 2531 O O . GLU A 1 310 ? -14.840 17.810 27.464 1.00 83.44 310 GLU A O 1
ATOM 2536 N N . MET A 1 311 ? -16.120 17.760 25.629 1.00 80.12 311 MET A N 1
ATOM 2537 C CA . MET A 1 311 ? -15.070 17.191 24.778 1.00 80.12 311 MET A CA 1
ATOM 2538 C C . MET A 1 311 ? -13.851 18.115 24.643 1.00 80.12 311 MET A C 1
ATOM 2540 O O . MET A 1 311 ? -12.709 17.654 24.681 1.00 80.12 311 MET A O 1
ATOM 2544 N N . GLN A 1 312 ? -14.070 19.423 24.485 1.00 80.69 312 GLN A N 1
ATOM 2545 C CA . GLN A 1 312 ? -12.988 20.414 24.439 1.00 80.69 312 GLN A CA 1
ATOM 2546 C C . GLN A 1 312 ? -12.264 20.531 25.784 1.00 80.69 312 GLN A C 1
ATOM 2548 O O . GLN A 1 312 ? -11.053 20.757 25.814 1.00 80.69 312 GLN A O 1
ATOM 2553 N N . TYR A 1 313 ? -12.992 20.396 26.893 1.00 85.69 313 TYR A N 1
ATOM 2554 C CA . TYR A 1 313 ? -12.420 20.388 28.234 1.00 85.69 313 TYR A CA 1
ATOM 2555 C C . TYR A 1 313 ? -11.548 19.149 28.466 1.00 85.69 313 TYR A C 1
ATOM 2557 O O . TYR A 1 313 ? -10.376 19.305 28.799 1.00 85.69 313 TYR A O 1
ATOM 2565 N N . LEU A 1 314 ? -12.064 17.944 28.192 1.00 81.69 314 LEU A N 1
ATOM 2566 C CA . LEU A 1 314 ? -11.322 16.681 28.326 1.00 81.69 314 LEU A CA 1
ATOM 2567 C C . LEU A 1 314 ? -10.028 16.689 27.507 1.00 81.69 314 LEU A C 1
ATOM 2569 O O . LEU A 1 314 ? -8.976 16.268 27.984 1.00 81.69 314 LEU A O 1
ATOM 2573 N N . LYS A 1 315 ? -10.083 17.247 26.295 1.00 80.12 315 LYS A N 1
ATOM 2574 C CA . LYS A 1 315 ? -8.894 17.428 25.461 1.00 80.12 315 LYS A CA 1
ATOM 2575 C C . LYS A 1 315 ? -7.896 18.421 26.068 1.00 80.12 315 LYS A C 1
ATOM 2577 O O . LYS A 1 315 ? -6.696 18.195 25.992 1.00 80.12 315 LYS A O 1
ATOM 2582 N N . ARG A 1 316 ? -8.368 19.521 26.665 1.00 84.31 316 ARG A N 1
ATOM 2583 C CA . ARG A 1 316 ? -7.504 20.532 27.302 1.00 84.31 316 ARG A CA 1
ATOM 2584 C C . ARG A 1 316 ? -6.782 20.013 28.540 1.00 84.31 316 ARG A C 1
ATOM 2586 O O . ARG A 1 316 ? -5.659 20.435 28.785 1.00 84.31 316 ARG A O 1
ATOM 2593 N N . VAL A 1 317 ? -7.411 19.130 29.309 1.00 86.62 317 VAL A N 1
ATOM 2594 C CA . VAL A 1 317 ? -6.812 18.564 30.529 1.00 86.62 317 VAL A CA 1
ATOM 2595 C C . VAL A 1 317 ? -5.925 17.342 30.264 1.00 86.62 317 VAL A C 1
ATOM 2597 O O . VAL A 1 317 ? -5.454 16.730 31.217 1.00 86.62 317 VAL A O 1
ATOM 2600 N N . GLY A 1 318 ? -5.694 16.980 28.996 1.00 81.69 318 GLY A N 1
ATOM 2601 C CA . GLY A 1 318 ? -4.862 15.831 28.628 1.00 81.69 318 GLY A CA 1
ATOM 2602 C C . GLY A 1 318 ? -5.479 14.482 29.012 1.00 81.69 318 GLY A C 1
ATOM 2603 O O . GLY A 1 318 ? -4.775 13.541 29.375 1.00 81.69 318 GLY A O 1
ATOM 2604 N N . PHE A 1 319 ? -6.815 14.400 29.036 1.00 81.50 319 PHE A N 1
ATOM 2605 C CA . PHE A 1 319 ? -7.514 13.173 29.413 1.00 81.50 319 PHE A CA 1
ATOM 2606 C C . PHE A 1 319 ? -7.225 11.984 28.476 1.00 81.50 319 PHE A C 1
ATOM 2608 O O . PHE A 1 319 ? -7.003 10.897 29.004 1.00 81.50 319 PHE A O 1
ATOM 2615 N N . PRO A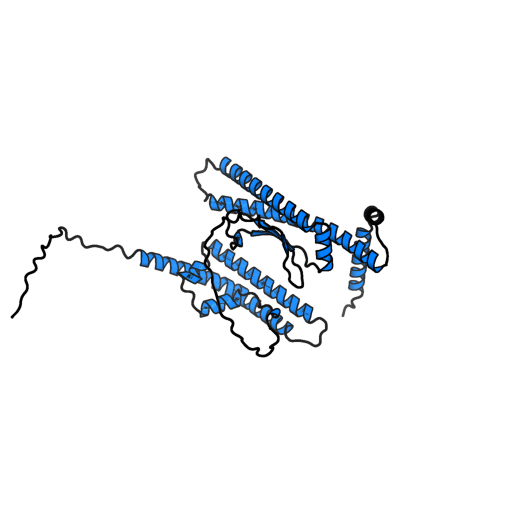 1 320 ? -7.196 12.135 27.132 1.00 74.19 320 PRO A N 1
ATOM 2616 C CA . PRO A 1 320 ? -6.831 11.031 26.240 1.00 74.19 320 PRO A CA 1
ATOM 2617 C C . PRO A 1 320 ? -5.462 10.427 26.577 1.00 74.19 320 PRO A C 1
ATOM 2619 O O . PRO A 1 320 ? -5.345 9.216 26.718 1.00 74.19 320 PRO A O 1
ATOM 2622 N N . GLU A 1 321 ? -4.455 11.275 26.785 1.00 79.38 321 GLU A N 1
ATOM 2623 C CA . GLU A 1 321 ? -3.082 10.867 27.081 1.00 79.38 321 GLU A CA 1
ATOM 2624 C C . GLU A 1 321 ? -3.012 10.104 28.411 1.00 79.38 321 GLU A C 1
ATOM 2626 O O . GLU A 1 321 ? -2.356 9.070 28.513 1.00 79.38 321 GLU A O 1
ATOM 2631 N N . ARG A 1 322 ? -3.772 10.562 29.414 1.00 80.81 322 ARG A N 1
ATOM 2632 C CA . ARG A 1 322 ? -3.912 9.874 30.703 1.00 80.81 322 ARG A CA 1
ATOM 2633 C C . ARG A 1 322 ? -4.536 8.483 30.551 1.00 80.81 322 ARG A C 1
ATOM 2635 O O . ARG A 1 322 ? -4.149 7.559 31.261 1.00 80.81 322 ARG A O 1
ATOM 2642 N N . VAL A 1 323 ? -5.525 8.327 29.668 1.00 74.88 323 VAL A N 1
ATOM 2643 C CA . VAL A 1 323 ? -6.157 7.023 29.418 1.00 74.88 323 VAL A CA 1
ATOM 2644 C C . VAL A 1 323 ? -5.167 6.064 28.760 1.00 74.88 323 VAL A C 1
ATOM 2646 O O . VAL A 1 323 ? -5.082 4.914 29.188 1.00 74.88 323 VAL A O 1
ATOM 2649 N N . ASP A 1 324 ? -4.388 6.537 27.788 1.00 73.38 324 ASP A N 1
ATOM 2650 C CA . ASP A 1 324 ? -3.355 5.731 27.131 1.00 73.38 324 ASP A CA 1
ATOM 2651 C C . ASP A 1 324 ? -2.268 5.281 28.125 1.00 73.38 324 ASP A C 1
ATOM 2653 O O . ASP A 1 324 ? -1.869 4.114 28.120 1.00 73.38 324 ASP A O 1
ATOM 2657 N N . GLU A 1 325 ? -1.838 6.166 29.034 1.00 79.19 325 GLU A N 1
ATOM 2658 C CA . GLU A 1 325 ? -0.908 5.834 30.125 1.00 79.19 325 GLU A CA 1
ATOM 2659 C C . GLU A 1 325 ? -1.456 4.719 31.027 1.00 79.19 325 GLU A C 1
ATOM 2661 O O . GLU A 1 325 ? -0.767 3.724 31.265 1.00 79.19 325 GLU A O 1
ATOM 2666 N N . ILE A 1 326 ? -2.712 4.842 31.471 1.00 77.69 326 ILE A N 1
ATOM 2667 C CA . ILE A 1 326 ? -3.378 3.836 32.312 1.00 77.69 326 ILE A CA 1
ATOM 2668 C C . ILE A 1 326 ? -3.486 2.498 31.572 1.00 77.69 326 ILE A C 1
ATOM 2670 O O . ILE A 1 326 ? -3.255 1.441 32.161 1.00 77.69 326 ILE A O 1
ATOM 2674 N N . HIS A 1 327 ? -3.802 2.518 30.276 1.00 72.56 327 HIS A N 1
ATOM 2675 C CA . HIS A 1 327 ? -3.882 1.301 29.471 1.00 72.56 327 HIS A CA 1
ATOM 2676 C C . HIS A 1 327 ? -2.511 0.621 29.341 1.00 72.56 327 HIS A C 1
ATOM 2678 O O . HIS A 1 327 ? -2.405 -0.597 29.494 1.00 72.56 327 HIS A O 1
ATOM 2684 N N . ALA A 1 328 ? -1.450 1.401 29.118 1.00 76.94 328 ALA A N 1
ATOM 2685 C CA . ALA A 1 328 ? -0.081 0.900 29.057 1.00 76.94 328 ALA A CA 1
ATOM 2686 C C . ALA A 1 328 ? 0.413 0.356 30.411 1.00 76.94 328 ALA A C 1
ATOM 2688 O O . ALA A 1 328 ? 1.195 -0.596 30.457 1.00 76.94 328 ALA A O 1
ATOM 2689 N N . GLU A 1 329 ? -0.014 0.943 31.530 1.00 82.00 329 GLU A N 1
ATOM 2690 C CA . GLU A 1 329 ? 0.230 0.411 32.876 1.00 82.00 329 GLU A CA 1
ATOM 2691 C C . GLU A 1 329 ? -0.526 -0.899 33.125 1.00 82.00 329 GLU A C 1
ATOM 2693 O O . GLU A 1 329 ? 0.075 -1.866 33.592 1.00 82.00 329 GLU A O 1
ATOM 2698 N N . ALA A 1 330 ? -1.804 -0.974 32.747 1.00 74.12 330 ALA A N 1
ATOM 2699 C CA . ALA A 1 330 ? -2.613 -2.182 32.890 1.00 74.12 330 ALA A CA 1
ATOM 2700 C C . ALA A 1 330 ? -2.055 -3.359 32.069 1.00 74.12 330 ALA A C 1
ATOM 2702 O O . ALA A 1 330 ? -1.990 -4.484 32.566 1.00 74.12 330 ALA A O 1
ATOM 2703 N N . GLU A 1 331 ? -1.606 -3.112 30.836 1.00 78.50 331 GLU A N 1
ATOM 2704 C CA . GLU A 1 331 ? -0.974 -4.136 29.992 1.00 78.50 331 GLU A CA 1
ATOM 2705 C C . GLU A 1 331 ? 0.395 -4.581 30.533 1.00 78.50 331 GLU A C 1
ATOM 2707 O O . GLU A 1 331 ? 0.695 -5.777 30.543 1.00 78.50 331 GLU A O 1
ATOM 2712 N N . ARG A 1 332 ? 1.205 -3.659 31.076 1.00 79.81 332 ARG A N 1
ATOM 2713 C CA . ARG A 1 332 ? 2.450 -4.022 31.779 1.00 79.81 332 ARG A CA 1
ATOM 2714 C C . ARG A 1 332 ? 2.183 -4.882 33.013 1.00 79.81 332 ARG A C 1
ATOM 2716 O O . ARG A 1 332 ? 2.861 -5.888 33.203 1.00 79.81 332 ARG A O 1
ATOM 2723 N N . GLY A 1 333 ? 1.164 -4.542 33.801 1.00 74.81 333 GLY A N 1
ATOM 2724 C CA . GLY A 1 333 ? 0.769 -5.321 34.976 1.00 74.81 333 GLY A CA 1
ATOM 2725 C C . GLY A 1 333 ? 0.311 -6.743 34.636 1.00 74.81 333 GLY A C 1
ATOM 2726 O O . GLY A 1 333 ? 0.641 -7.683 35.357 1.00 74.81 333 GLY A O 1
ATOM 2727 N N . LYS A 1 334 ? -0.389 -6.938 33.509 1.00 76.38 334 LYS A N 1
ATOM 2728 C CA . LYS A 1 334 ? -0.772 -8.278 33.026 1.00 76.38 334 LYS A CA 1
ATOM 2729 C C . LYS A 1 334 ? 0.438 -9.126 32.640 1.00 76.38 334 LYS A C 1
ATOM 2731 O O . LYS A 1 334 ? 0.470 -10.310 32.961 1.00 76.38 334 LYS A O 1
ATOM 2736 N N . LEU A 1 335 ? 1.438 -8.527 31.991 1.00 72.38 335 LEU A N 1
ATOM 2737 C CA . LEU A 1 335 ? 2.667 -9.221 31.596 1.00 72.38 335 LEU A CA 1
ATOM 2738 C C . LEU A 1 335 ? 3.478 -9.698 32.810 1.00 72.38 335 LEU A C 1
ATOM 2740 O O . LEU A 1 335 ? 4.007 -10.810 32.784 1.00 72.38 335 LEU A O 1
ATOM 2744 N N . GLU A 1 336 ? 3.526 -8.910 33.886 1.00 73.50 336 GLU A N 1
ATOM 2745 C CA . GLU A 1 336 ? 4.215 -9.276 35.133 1.00 73.50 336 GLU A CA 1
ATOM 2746 C C . GLU A 1 336 ? 3.480 -10.348 35.954 1.00 73.50 336 GLU A C 1
ATOM 2748 O O . GLU A 1 336 ? 4.114 -11.080 36.714 1.00 73.50 336 GLU A O 1
ATOM 2753 N N . GLN A 1 337 ? 2.163 -10.488 35.779 1.00 65.06 337 GLN A N 1
ATOM 2754 C CA . GLN A 1 337 ? 1.354 -11.517 36.444 1.00 65.06 337 GLN A CA 1
ATOM 2755 C C . GLN A 1 337 ? 1.322 -12.860 35.703 1.00 65.06 337 GLN A C 1
ATOM 2757 O O . GLN A 1 337 ? 0.788 -13.831 36.240 1.00 65.06 337 GLN A O 1
ATOM 2762 N N . THR A 1 338 ? 1.913 -12.958 34.508 1.00 53.72 338 THR A N 1
ATOM 2763 C CA . THR A 1 338 ? 2.069 -14.240 33.809 1.00 53.72 338 THR A CA 1
ATOM 2764 C C . THR A 1 338 ? 3.102 -15.094 34.559 1.00 53.72 338 THR A C 1
ATOM 2766 O O . THR A 1 338 ? 4.281 -14.726 34.588 1.00 53.72 338 THR A O 1
ATOM 2769 N N . PRO A 1 339 ? 2.718 -16.219 35.192 1.00 54.97 339 PRO A N 1
ATOM 2770 C CA . PRO A 1 339 ? 3.663 -17.033 35.942 1.00 54.97 339 PRO A CA 1
ATOM 2771 C C . PRO A 1 339 ? 4.718 -17.584 34.982 1.00 54.97 339 PRO A C 1
ATOM 2773 O O . PRO A 1 339 ? 4.391 -18.267 34.010 1.00 54.97 339 PRO A O 1
ATOM 2776 N N . ARG A 1 340 ? 5.993 -17.281 35.261 1.00 54.78 340 ARG A N 1
ATOM 2777 C CA . ARG A 1 340 ? 7.131 -17.928 34.598 1.00 54.78 340 ARG A CA 1
ATOM 2778 C C . ARG A 1 340 ? 7.035 -19.424 34.884 1.00 54.78 340 ARG A C 1
ATOM 2780 O O . ARG A 1 340 ? 7.332 -19.850 35.998 1.00 54.78 340 ARG A O 1
ATOM 2787 N N . SER A 1 341 ? 6.535 -20.162 33.902 1.00 58.28 341 SER A N 1
ATOM 2788 C CA . SER A 1 341 ? 6.419 -21.619 33.919 1.00 58.28 341 SER A CA 1
ATOM 2789 C C . SER A 1 341 ? 7.655 -22.234 33.287 1.00 58.28 341 SER A C 1
ATOM 2791 O O . SER A 1 341 ? 8.115 -21.667 32.267 1.00 58.28 341 SER A O 1
#

Sequence (341 aa):
MFDFDFDTHQIPSPSGVPYFGLPNAGSMQRAMELAKAEKVRAVFDQIRKRYGRERQQREREYDQARTPPLSMDWGLEVHNARETLRALVSHIRAEWKYGLAAAGLREEDWKVTGNMTSKERAKYNKLLSTPKLDDEIKPSAAPKHIPARVTPEPCSILKKLKKKQPRSRVRVQPNNEVHVSVVMYISESGDETDKDNEVELAVLPTLTAKQRAYLESVGFFSMLEGKARAMEEKFRWEVEKQMMTHWRHHVDIFAMEDPQAVQRRIQREVGKELRDKCQVQVQDIFEKHMSKLFLQVVAEEWGIKLGHEEMQYLKRVGFPERVDEIHAEAERGKLEQTPRS

Secondary structure (DSSP, 8-state):
------------------------HHHHHHHHHHHHHHHHHHHHHHHHHHHHHHHHHHHHHHHHHTS--S-TTHHHHHHHHHHHHHHHHHHHHHHHHHHHHHTT--THHHHTSS---HHHHHHHHHHHPPPPPGGG---------------------------PPPPPSEEEEESSSEEEEEEEES-TTS-TT-GGGEEEEEEPPPBPHHHHHHHHHTTHHHHHHHHHHHHHHHHHHHHHHHHHHHHHHSTT-S----HHHHHHHHHHHHHHHHHHHHHHHHHHHHHHHHHHHHHHHHHHHTT----HHHHHHHHHTTHHHHHHHHHHHHHHHHHHTS---

pLDDT: mean 76.72, std 17.02, range [31.7, 96.31]

Radius of gyration: 31.54 Å; chains: 1; bounding box: 66×59×117 Å